Protein AF-A0A6A5ZC60-F1 (afdb_monomer)

Sequence (267 aa):
MRSGCRSLDLKAEDNKNKAAICELNTKLQASEAGVETLKKQNTLLIKEKDAALVKAAGLQNDLDAAKKDMEENQKELEKARADATKFENDLKECEGLRDGLRSDLTHVKGDLLRVRKELAEAWEDNAKAGSLTEAEIAGYTRAGQISPSRLIELEGYEKKAKELETKLAAAEKVIIPIPAGKKLNILSVEYGGQAYQPGSKQAIIDKLYKHAADGTEFTITNDFFGGDPWH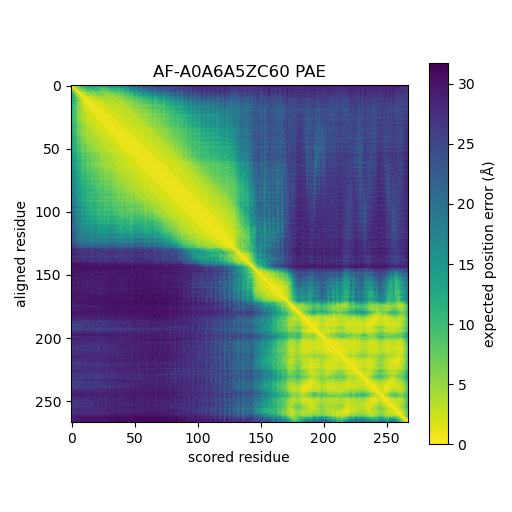GQTKSFSITYLLEGENVVHHLYGLEKKSFRFCPNRK

Structure (mmCIF, N/CA/C/O backbone):
data_AF-A0A6A5ZC60-F1
#
_entry.id   AF-A0A6A5ZC60-F1
#
loop_
_atom_site.group_PDB
_atom_site.id
_atom_site.type_symbol
_atom_site.label_atom_id
_atom_site.label_alt_id
_atom_site.label_comp_id
_atom_site.label_asym_id
_atom_site.label_entity_id
_atom_site.label_seq_id
_atom_site.pdbx_PDB_ins_code
_atom_site.Cartn_x
_atom_site.Cartn_y
_atom_site.Cartn_z
_atom_site.occupancy
_atom_site.B_iso_or_equiv
_atom_site.auth_seq_id
_atom_site.auth_comp_id
_atom_site.auth_asym_id
_atom_site.auth_atom_id
_atom_site.pdbx_PDB_model_num
ATOM 1 N N . MET A 1 1 ? -65.500 -3.421 115.638 1.00 50.84 1 MET A N 1
ATOM 2 C CA . MET A 1 1 ? -64.318 -2.641 115.193 1.00 50.84 1 MET A CA 1
ATOM 3 C C . MET A 1 1 ? -63.426 -3.344 114.153 1.00 50.84 1 MET A C 1
ATOM 5 O O . MET A 1 1 ? -62.744 -2.641 113.427 1.00 50.84 1 MET A O 1
ATOM 9 N N . ARG A 1 2 ? -63.443 -4.683 113.985 1.00 53.00 2 ARG A N 1
ATOM 10 C CA . ARG A 1 2 ? -62.554 -5.390 113.026 1.00 53.00 2 ARG A CA 1
ATOM 11 C C . ARG A 1 2 ? -62.955 -5.351 111.532 1.00 53.00 2 ARG A C 1
ATOM 13 O O . ARG A 1 2 ? -62.098 -5.613 110.697 1.00 53.00 2 ARG A O 1
ATOM 20 N N . SER A 1 3 ? -64.202 -5.025 111.161 1.00 55.97 3 SER A N 1
ATOM 21 C CA . SER A 1 3 ? -64.618 -4.974 109.738 1.00 55.97 3 SER A CA 1
ATOM 22 C C . SER A 1 3 ? -64.248 -3.666 109.019 1.00 55.97 3 SER A C 1
ATOM 24 O O . SER A 1 3 ? -64.103 -3.669 107.800 1.00 55.97 3 SER A O 1
ATOM 26 N N . GLY A 1 4 ? -64.027 -2.574 109.764 1.00 57.38 4 GLY A N 1
ATOM 27 C CA . GLY A 1 4 ? -63.616 -1.276 109.214 1.00 57.38 4 GLY A CA 1
ATOM 28 C C . GLY A 1 4 ? -62.197 -1.290 108.636 1.00 57.38 4 GLY A C 1
ATOM 29 O O . GLY A 1 4 ? -62.014 -0.854 107.502 1.00 57.38 4 GLY A O 1
ATOM 30 N N . CYS A 1 5 ? -61.227 -1.877 109.356 1.00 59.47 5 CYS A N 1
ATOM 31 C CA . CYS A 1 5 ? -59.835 -2.023 108.895 1.00 59.47 5 CYS A CA 1
ATOM 32 C C . CYS A 1 5 ? -59.722 -2.841 107.600 1.00 59.47 5 CYS A C 1
ATOM 34 O O . CYS A 1 5 ? -59.125 -2.370 106.642 1.00 59.47 5 CYS A O 1
ATOM 36 N N . ARG A 1 6 ? -60.395 -4.000 107.510 1.00 65.12 6 ARG A N 1
ATOM 37 C CA . ARG A 1 6 ? -60.361 -4.855 106.304 1.00 65.12 6 ARG A CA 1
ATOM 38 C C . ARG A 1 6 ? -60.864 -4.150 105.038 1.00 65.12 6 ARG A C 1
ATOM 40 O O . ARG A 1 6 ? -60.372 -4.430 103.952 1.00 65.12 6 ARG A O 1
ATOM 47 N N . SER A 1 7 ? -61.847 -3.252 105.162 1.00 70.56 7 SER A N 1
ATOM 48 C CA . SER A 1 7 ? -62.375 -2.497 104.013 1.00 70.56 7 SER A CA 1
ATOM 49 C C . SER A 1 7 ? -61.430 -1.389 103.533 1.00 70.56 7 SER A C 1
ATOM 51 O O . SER A 1 7 ? -61.458 -1.033 102.357 1.00 70.56 7 SER A O 1
ATOM 53 N N . LEU A 1 8 ? -60.601 -0.847 104.434 1.00 72.69 8 LEU A N 1
ATOM 54 C CA . LEU A 1 8 ? -59.592 0.162 104.112 1.00 72.69 8 LEU A CA 1
ATOM 55 C C . LEU A 1 8 ? -58.378 -0.486 103.434 1.00 72.69 8 LEU A C 1
ATOM 57 O O . LEU A 1 8 ? -57.913 0.043 102.428 1.00 72.69 8 LEU A O 1
ATOM 61 N N . ASP A 1 9 ? -57.954 -1.664 103.902 1.00 79.69 9 ASP A N 1
ATOM 62 C CA . ASP A 1 9 ? -56.860 -2.437 103.294 1.00 79.69 9 ASP A CA 1
ATOM 63 C C . ASP A 1 9 ? -57.198 -2.868 101.854 1.00 79.69 9 ASP A C 1
ATOM 65 O O . ASP A 1 9 ? -56.398 -2.680 100.940 1.00 79.69 9 ASP A O 1
ATOM 69 N N . LEU A 1 10 ? -58.426 -3.349 101.610 1.00 82.56 10 LEU A N 1
ATOM 70 C CA . LEU A 1 10 ? -58.895 -3.717 100.264 1.00 82.56 10 LEU A CA 1
ATOM 71 C C . LEU A 1 10 ? -58.962 -2.519 99.301 1.00 82.56 10 LEU A C 1
ATOM 73 O O . LEU A 1 10 ? -58.655 -2.661 98.120 1.00 82.56 10 LEU A O 1
ATOM 77 N N . LYS A 1 11 ? -59.346 -1.331 99.790 1.00 84.50 11 LYS A N 1
ATOM 78 C CA . LYS A 1 11 ? -59.362 -0.098 98.983 1.00 84.50 11 LYS A CA 1
ATOM 79 C C . LYS A 1 11 ? -57.953 0.395 98.652 1.00 84.50 11 LYS A C 1
ATOM 81 O O . LYS A 1 11 ? -57.738 0.916 97.560 1.00 84.50 11 LYS A O 1
ATOM 86 N N . ALA A 1 12 ? -57.004 0.249 99.575 1.00 85.88 12 ALA A N 1
ATOM 87 C CA . ALA A 1 12 ? -55.606 0.590 99.332 1.00 85.88 12 ALA A CA 1
ATOM 88 C C . ALA A 1 12 ? -54.979 -0.338 98.275 1.00 85.88 12 ALA A C 1
ATOM 90 O O . ALA A 1 12 ? -54.308 0.147 97.364 1.00 85.88 12 ALA A O 1
ATOM 91 N N . GLU A 1 13 ? -55.265 -1.642 98.349 1.00 90.88 13 GLU A N 1
ATOM 92 C CA . GLU A 1 13 ? -54.821 -2.636 97.364 1.00 90.88 13 GLU A CA 1
ATOM 93 C C . GLU A 1 13 ? -55.422 -2.369 95.969 1.00 90.88 13 GLU A C 1
ATOM 95 O O . GLU A 1 13 ? -54.700 -2.352 94.973 1.00 90.88 13 GLU A O 1
ATOM 100 N N . ASP A 1 14 ? -56.724 -2.069 95.884 1.00 92.38 14 ASP A N 1
ATOM 101 C CA . ASP A 1 14 ? -57.401 -1.712 94.625 1.00 92.38 14 ASP A CA 1
ATOM 102 C C . ASP A 1 14 ? -56.814 -0.440 93.987 1.00 92.38 14 ASP A C 1
ATOM 104 O O . ASP A 1 14 ? -56.535 -0.403 92.787 1.00 92.38 14 ASP A O 1
ATOM 108 N N . ASN A 1 15 ? -56.542 0.592 94.792 1.00 92.25 15 ASN A N 1
ATOM 109 C CA . ASN A 1 15 ? -55.892 1.814 94.315 1.00 92.25 15 ASN A CA 1
ATOM 110 C C . ASN A 1 15 ? -54.464 1.552 93.805 1.00 92.25 15 ASN A C 1
ATOM 112 O O . ASN A 1 15 ? -54.066 2.114 92.783 1.00 92.25 15 ASN A O 1
ATOM 116 N N . LYS A 1 16 ? -53.703 0.678 94.477 1.00 94.50 16 LYS A N 1
ATOM 117 C CA . LYS A 1 16 ? -52.354 0.278 94.053 1.00 94.50 16 LYS A CA 1
ATOM 118 C C . LYS A 1 16 ? -52.385 -0.502 92.736 1.00 94.50 16 LYS A C 1
ATOM 120 O O . LYS A 1 16 ? -51.590 -0.221 91.841 1.00 94.50 16 LYS A O 1
ATOM 125 N N . ASN A 1 17 ? -53.346 -1.412 92.582 1.00 94.25 17 ASN A N 1
ATOM 126 C CA . ASN A 1 17 ? -53.552 -2.164 91.345 1.00 94.25 17 ASN A CA 1
ATOM 127 C C . ASN A 1 17 ? -53.949 -1.248 90.182 1.00 94.25 17 ASN A C 1
ATOM 129 O O . ASN A 1 17 ? -53.389 -1.365 89.094 1.00 94.25 17 ASN A O 1
ATOM 133 N N . LYS A 1 18 ? -54.847 -0.281 90.407 1.00 95.62 18 LYS A N 1
ATOM 134 C CA . LYS A 1 18 ? -55.205 0.735 89.402 1.00 95.62 18 LYS A CA 1
ATOM 135 C C . LYS A 1 18 ? -54.001 1.562 88.960 1.00 95.62 18 LYS A C 1
ATOM 137 O O . LYS A 1 18 ? -53.833 1.788 87.764 1.00 95.62 18 LYS A O 1
ATOM 142 N N . ALA A 1 19 ? -53.147 1.976 89.898 1.00 94.94 19 ALA A N 1
ATOM 143 C CA . ALA A 1 19 ? -51.924 2.707 89.577 1.00 94.94 19 ALA A CA 1
ATOM 144 C C . ALA A 1 19 ? -50.967 1.866 88.714 1.00 94.94 19 ALA A C 1
ATOM 146 O O . ALA A 1 19 ? -50.498 2.347 87.683 1.00 94.94 19 ALA A O 1
ATOM 147 N N . ALA A 1 20 ? -50.748 0.597 89.075 1.00 96.38 20 ALA A N 1
ATOM 148 C CA . ALA A 1 20 ? -49.919 -0.322 88.295 1.00 96.38 20 ALA A CA 1
ATOM 149 C C . ALA A 1 20 ? -50.482 -0.565 86.882 1.00 96.38 20 ALA A C 1
ATOM 151 O O . ALA A 1 20 ? -49.727 -0.574 85.913 1.00 96.38 20 ALA A O 1
ATOM 152 N N . ILE A 1 21 ? -51.806 -0.703 86.740 1.00 96.44 21 ILE A N 1
ATOM 153 C CA . ILE A 1 21 ? -52.473 -0.842 85.435 1.00 96.44 21 ILE A CA 1
ATOM 154 C C . ILE A 1 21 ? -52.274 0.417 84.581 1.00 96.44 21 ILE A C 1
ATOM 156 O O . ILE A 1 21 ? -51.950 0.304 83.400 1.00 96.44 21 ILE A O 1
ATOM 160 N N . CYS A 1 22 ? -52.420 1.614 85.157 1.00 95.88 22 CYS A N 1
ATOM 161 C CA . CYS A 1 22 ? -52.151 2.866 84.444 1.00 95.88 22 CYS A CA 1
ATOM 162 C C . CYS A 1 22 ? -50.691 2.965 83.976 1.00 95.88 22 CYS A C 1
ATOM 164 O O . CYS A 1 22 ? -50.438 3.384 82.844 1.00 95.88 22 CYS A O 1
ATOM 166 N N . GLU A 1 23 ? -49.734 2.555 84.813 1.00 97.19 23 GLU A N 1
ATOM 167 C CA . GLU A 1 23 ? -48.308 2.545 84.465 1.00 97.19 23 GLU A CA 1
ATOM 168 C C . GLU A 1 23 ? -47.995 1.524 83.356 1.00 97.19 23 GLU A C 1
ATOM 170 O O . GLU A 1 23 ? -47.245 1.809 82.421 1.00 97.19 23 GLU A O 1
ATOM 175 N N . LEU A 1 24 ? -48.602 0.337 83.412 1.00 97.31 24 LEU A N 1
ATOM 176 C CA . LEU A 1 24 ? -48.463 -0.673 82.362 1.00 97.31 24 LEU A CA 1
ATOM 177 C C . LEU A 1 24 ? -49.082 -0.205 81.041 1.00 97.31 24 LEU A C 1
ATOM 179 O O . LEU A 1 24 ? -48.454 -0.360 79.997 1.00 97.31 24 LEU A O 1
ATOM 183 N N . ASN A 1 25 ? -50.260 0.424 81.075 1.00 97.00 25 ASN A N 1
ATOM 184 C CA . ASN A 1 25 ? -50.908 0.963 79.877 1.00 97.00 25 ASN A CA 1
ATOM 185 C C . ASN A 1 25 ? -50.087 2.078 79.222 1.00 97.00 25 ASN A C 1
ATOM 187 O O . ASN A 1 25 ? -49.976 2.114 77.999 1.00 97.00 25 ASN A O 1
ATOM 191 N N . THR A 1 26 ? -49.472 2.963 80.011 1.00 97.19 26 THR A N 1
ATOM 192 C CA . THR A 1 26 ? -48.591 4.012 79.467 1.00 97.19 26 THR A CA 1
ATOM 193 C C . THR A 1 26 ? -47.330 3.421 78.837 1.00 97.19 26 THR A C 1
ATOM 195 O O . THR A 1 26 ? -46.935 3.843 77.750 1.00 97.19 26 THR A O 1
ATOM 19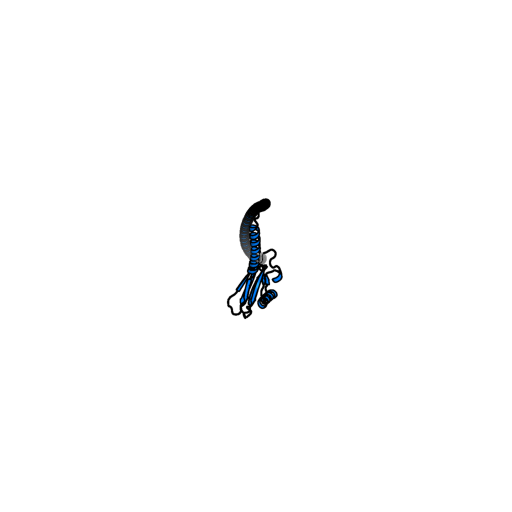8 N N . LYS A 1 27 ? -46.730 2.393 79.453 1.00 97.88 27 LYS A N 1
ATOM 199 C CA . LYS A 1 27 ? -45.603 1.652 78.858 1.00 97.88 27 LYS A CA 1
ATOM 200 C C . LYS A 1 27 ? -45.999 0.914 77.576 1.00 97.88 27 LYS A C 1
ATOM 202 O O . LYS A 1 27 ? -45.224 0.921 76.621 1.00 97.88 27 LYS A O 1
ATOM 207 N N . LEU A 1 28 ? -47.190 0.314 77.534 1.00 97.44 28 LEU A N 1
ATOM 208 C CA . LEU A 1 28 ? -47.714 -0.365 76.347 1.00 97.44 28 LEU A CA 1
ATOM 209 C C . LEU A 1 28 ? -47.903 0.618 75.187 1.00 97.44 28 LEU A C 1
ATOM 211 O O . LEU A 1 28 ? -47.355 0.388 74.114 1.00 97.44 28 LEU A O 1
ATOM 215 N N . GLN A 1 29 ? -48.573 1.748 75.423 1.00 97.00 29 GLN A N 1
ATOM 216 C CA . GLN A 1 29 ? -48.768 2.789 74.406 1.00 97.00 29 GLN A CA 1
ATOM 217 C C . GLN A 1 29 ? -47.435 3.332 73.868 1.00 97.00 29 GLN A C 1
ATOM 219 O O . GLN A 1 29 ? -47.276 3.526 72.662 1.00 97.00 29 GLN A O 1
ATOM 224 N N . ALA A 1 30 ? -46.447 3.540 74.746 1.00 97.12 30 ALA A N 1
ATOM 225 C CA . ALA A 1 30 ? -45.107 3.951 74.333 1.00 97.12 30 ALA A CA 1
ATOM 226 C C . ALA A 1 30 ? -44.410 2.877 73.477 1.00 97.12 30 ALA A C 1
ATOM 228 O O . ALA A 1 30 ? -43.768 3.198 72.475 1.00 97.12 30 ALA A O 1
ATOM 229 N N . SER A 1 31 ? -44.558 1.599 73.842 1.00 97.31 31 SER A N 1
ATOM 230 C CA . SER A 1 31 ? -44.013 0.477 73.075 1.00 97.31 31 SER A CA 1
ATOM 231 C C . SER A 1 31 ? -44.662 0.358 71.693 1.00 97.31 31 SER A C 1
ATOM 233 O O . SER A 1 31 ? -43.946 0.224 70.702 1.00 97.31 31 SER A O 1
ATOM 235 N N . GLU A 1 32 ? -45.987 0.486 71.597 1.00 97.75 32 GLU A N 1
ATOM 236 C CA . GLU A 1 32 ? -46.733 0.458 70.333 1.00 97.75 32 GLU A CA 1
ATOM 237 C C . GLU A 1 32 ? -46.298 1.586 69.389 1.00 97.75 32 GLU A C 1
ATOM 239 O O . GLU A 1 32 ? -46.030 1.343 68.209 1.00 97.75 32 GLU A O 1
ATOM 244 N N . ALA A 1 33 ? -46.133 2.805 69.912 1.00 97.25 33 ALA A N 1
ATOM 245 C CA . ALA A 1 33 ? -45.603 3.932 69.145 1.00 97.25 33 ALA A CA 1
ATOM 246 C C . ALA A 1 33 ? -44.161 3.682 68.655 1.00 97.25 33 ALA A C 1
ATOM 248 O O . ALA A 1 33 ? -43.807 4.030 67.521 1.00 97.25 33 ALA A O 1
ATOM 249 N N . GLY A 1 34 ? -43.332 3.039 69.485 1.00 98.38 34 GLY A N 1
ATOM 250 C CA . GLY A 1 34 ? -41.983 2.609 69.115 1.00 98.38 34 GLY A CA 1
ATOM 251 C C . GLY A 1 34 ? -41.987 1.583 67.979 1.00 98.38 34 GLY A C 1
ATOM 252 O O . GLY A 1 34 ? -41.264 1.748 66.996 1.00 98.38 34 GLY A O 1
ATOM 253 N N . VAL A 1 35 ? -42.852 0.567 68.060 1.00 98.12 35 VAL A N 1
ATOM 254 C CA . VAL A 1 35 ? -43.022 -0.451 67.008 1.00 98.12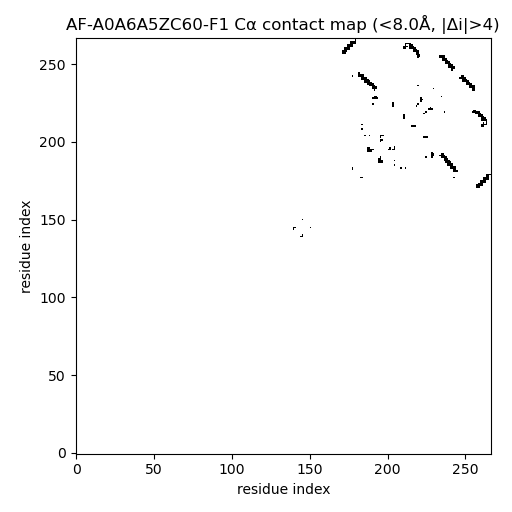 35 VAL A CA 1
ATOM 255 C C . VAL A 1 35 ? -43.471 0.187 65.695 1.00 98.12 35 VAL A C 1
ATOM 257 O O . VAL A 1 35 ? -42.942 -0.151 64.636 1.00 98.12 35 VAL A O 1
ATOM 260 N N . GLU A 1 36 ? -44.404 1.135 65.743 1.00 97.81 36 GLU A N 1
ATOM 261 C CA . GLU A 1 36 ? -44.889 1.821 64.544 1.00 97.81 36 GLU A CA 1
ATOM 262 C C . GLU A 1 36 ? -43.796 2.677 63.883 1.00 97.81 36 GLU A C 1
ATOM 264 O O . GLU A 1 36 ? -43.668 2.714 62.656 1.00 97.81 36 GLU A O 1
ATOM 269 N N . THR A 1 37 ? -42.941 3.309 64.689 1.00 98.38 37 THR A N 1
ATOM 270 C CA . THR A 1 37 ? -41.770 4.051 64.199 1.00 98.38 37 THR A CA 1
ATOM 271 C C . THR A 1 37 ? -40.755 3.120 63.536 1.00 98.38 37 THR A C 1
ATOM 273 O O . THR A 1 37 ? -40.303 3.391 62.420 1.00 98.38 37 THR A O 1
ATOM 276 N N . LEU A 1 38 ? -40.445 1.987 64.173 1.00 98.25 38 LEU A N 1
ATOM 277 C CA . LEU A 1 38 ? -39.526 0.984 63.632 1.00 98.25 38 LEU A CA 1
ATOM 278 C C . LEU A 1 38 ? -40.044 0.377 62.324 1.00 98.25 38 LEU A C 1
ATOM 280 O O . LEU A 1 38 ? -39.267 0.193 61.390 1.00 98.25 38 LEU A O 1
ATOM 284 N N . LYS A 1 39 ? -41.354 0.122 62.204 1.00 98.38 39 LYS A N 1
ATOM 285 C CA . LYS A 1 39 ? -41.962 -0.338 60.944 1.00 98.38 39 LYS A CA 1
ATOM 286 C C . LYS A 1 39 ? -41.721 0.654 59.809 1.00 98.38 39 LYS A C 1
ATOM 288 O O . LYS A 1 39 ? -41.275 0.245 58.738 1.00 98.38 39 LYS A O 1
ATOM 293 N N . LYS A 1 40 ? -41.958 1.950 60.042 1.00 98.12 40 LYS A N 1
ATOM 294 C CA . LYS A 1 40 ? -41.719 3.002 59.037 1.00 98.12 40 LYS A CA 1
ATOM 295 C C . LYS A 1 40 ? -40.254 3.044 58.607 1.00 98.12 40 LYS A C 1
ATOM 297 O O . LYS A 1 40 ? -39.974 3.027 57.410 1.00 98.12 40 LYS A O 1
ATOM 302 N N . GLN A 1 41 ? -39.324 3.017 59.560 1.00 98.38 41 GLN A N 1
ATOM 303 C CA . GLN A 1 41 ? -37.889 2.970 59.260 1.00 98.38 41 GLN A CA 1
ATOM 304 C C . GLN A 1 41 ? -37.515 1.731 58.441 1.00 98.38 41 GLN A C 1
ATOM 306 O O . GLN A 1 41 ? -36.810 1.844 57.442 1.00 98.38 41 GLN A O 1
ATOM 311 N N . ASN A 1 42 ? -38.048 0.561 58.798 1.00 98.19 42 ASN A N 1
ATOM 312 C CA . ASN A 1 42 ? -37.762 -0.680 58.086 1.00 98.19 42 ASN A CA 1
ATOM 313 C C . ASN A 1 42 ? -38.269 -0.633 56.632 1.00 98.19 42 ASN A C 1
ATOM 315 O O . ASN A 1 42 ? -37.568 -1.041 55.710 1.00 98.19 42 ASN A O 1
ATOM 319 N N . THR A 1 43 ? -39.446 -0.042 56.388 1.00 98.38 43 THR A N 1
ATOM 320 C CA . THR A 1 43 ? -39.939 0.149 55.011 1.00 98.38 43 THR A CA 1
ATOM 321 C C . THR A 1 43 ? -39.077 1.100 54.180 1.00 98.38 43 THR A C 1
ATOM 323 O O . THR A 1 43 ? -38.942 0.889 52.976 1.00 98.38 43 THR A O 1
ATOM 326 N N . LEU A 1 44 ? -38.480 2.129 54.793 1.00 98.25 44 LEU A N 1
ATOM 327 C CA . LEU A 1 44 ? -37.558 3.038 54.107 1.00 98.25 44 LEU A CA 1
ATOM 328 C C . LEU A 1 44 ? -36.249 2.331 53.753 1.00 98.25 44 LEU A C 1
ATOM 330 O O . LEU A 1 44 ? -35.833 2.378 52.599 1.00 98.25 44 LEU A O 1
ATOM 334 N N . LEU A 1 45 ? -35.667 1.597 54.703 1.00 98.44 45 LEU A N 1
ATOM 335 C CA . LEU A 1 45 ? -34.437 0.833 54.483 1.00 98.44 45 LEU A CA 1
ATOM 336 C C . LEU A 1 45 ? -34.591 -0.210 53.372 1.00 98.44 45 LEU A C 1
ATOM 338 O O . LEU A 1 45 ? -33.679 -0.390 52.569 1.00 98.44 45 LEU A O 1
ATOM 342 N N . ILE A 1 46 ? -35.747 -0.876 53.285 1.00 98.44 46 ILE A N 1
ATOM 343 C CA . ILE A 1 46 ? -36.030 -1.813 52.189 1.00 98.44 46 ILE A CA 1
ATOM 344 C C . ILE A 1 46 ? -35.996 -1.087 50.838 1.00 98.44 46 ILE A C 1
ATOM 346 O O . ILE A 1 46 ? -35.320 -1.551 49.925 1.00 98.44 46 ILE A O 1
ATOM 350 N N . LYS A 1 47 ? -36.648 0.079 50.723 1.00 98.25 47 LYS A N 1
ATOM 351 C CA . LYS A 1 47 ? -36.651 0.869 49.480 1.00 98.25 47 LYS A CA 1
ATOM 352 C C . LYS A 1 47 ? -35.251 1.337 49.083 1.00 98.25 47 LYS A C 1
ATOM 354 O O . LYS A 1 47 ? -34.896 1.262 47.910 1.00 98.25 47 LYS A O 1
ATOM 359 N N . GLU A 1 48 ? -34.458 1.808 50.042 1.00 98.38 48 GLU A N 1
ATOM 360 C CA . GLU A 1 48 ? -33.076 2.238 49.799 1.00 98.38 48 GLU A CA 1
ATOM 361 C C . GLU A 1 48 ? -32.191 1.070 49.360 1.00 98.38 48 GLU A C 1
ATOM 363 O O . GLU A 1 48 ? -31.426 1.199 48.402 1.00 98.38 48 GLU A O 1
ATOM 368 N N . LYS A 1 49 ? -32.336 -0.090 50.009 1.00 98.50 49 LYS A N 1
ATOM 369 C CA . LYS A 1 49 ? -31.632 -1.319 49.635 1.00 98.50 49 LYS A CA 1
ATOM 370 C C . LYS A 1 49 ? -31.987 -1.746 48.210 1.00 98.50 49 LYS A C 1
ATOM 372 O O . LYS A 1 49 ? -31.088 -2.054 47.432 1.00 98.50 49 LYS A O 1
ATOM 377 N N . ASP A 1 50 ? -33.267 -1.743 47.853 1.00 98.31 50 ASP A N 1
ATOM 378 C CA . ASP A 1 50 ? -33.712 -2.147 46.517 1.00 98.31 50 ASP A CA 1
ATOM 379 C C . ASP A 1 50 ? -33.199 -1.172 45.441 1.00 98.31 50 ASP A C 1
ATOM 381 O O . ASP A 1 50 ? -32.702 -1.603 44.399 1.00 98.31 50 ASP A O 1
ATOM 385 N N . ALA A 1 51 ? -33.204 0.137 45.717 1.00 98.25 51 ALA A N 1
ATOM 386 C CA . ALA A 1 51 ? -32.610 1.139 44.830 1.00 98.25 51 ALA A CA 1
ATOM 387 C C . ALA A 1 51 ? -31.090 0.950 44.666 1.00 98.25 51 ALA A C 1
ATOM 389 O O . ALA A 1 51 ? -30.561 1.059 43.555 1.00 98.25 51 ALA A O 1
ATOM 390 N N . ALA A 1 52 ? -30.381 0.631 45.752 1.00 98.31 52 ALA A N 1
ATOM 391 C CA . ALA A 1 52 ? -28.951 0.344 45.713 1.00 98.31 52 ALA A CA 1
ATOM 392 C C . ALA A 1 52 ? -28.639 -0.918 44.892 1.00 98.31 52 ALA A C 1
ATOM 394 O O . ALA A 1 52 ? -27.681 -0.912 44.120 1.00 98.31 52 ALA A O 1
ATOM 395 N N . LEU A 1 53 ? -29.464 -1.966 44.998 1.00 98.56 53 LEU A N 1
ATOM 396 C CA . LEU A 1 53 ? -29.322 -3.190 44.204 1.00 98.56 53 LEU A CA 1
ATOM 397 C C . LEU A 1 53 ? -29.506 -2.928 42.705 1.00 98.56 53 LEU A C 1
ATOM 399 O O . LEU A 1 53 ? -28.707 -3.407 41.903 1.00 98.56 53 LEU A O 1
ATOM 403 N N . VAL A 1 54 ? -30.500 -2.120 42.321 1.00 98.44 54 VAL A N 1
ATOM 404 C CA . VAL A 1 54 ? -30.700 -1.720 40.916 1.00 98.44 54 VAL A CA 1
ATOM 405 C C . VAL A 1 54 ? -29.490 -0.945 40.392 1.00 98.44 54 VAL A C 1
ATOM 407 O O . VAL A 1 54 ? -28.995 -1.231 39.302 1.00 98.44 54 VAL A O 1
ATOM 410 N N . LYS A 1 55 ? -28.964 0.001 41.178 1.00 98.56 55 LYS A N 1
ATOM 411 C CA . LYS A 1 55 ? -27.770 0.765 40.796 1.00 98.56 55 LYS A CA 1
ATOM 412 C C . LYS A 1 55 ? -26.533 -0.128 40.660 1.00 98.56 55 LYS A C 1
ATOM 414 O O . LYS A 1 55 ? -25.766 0.046 39.718 1.00 98.56 55 LYS A O 1
ATOM 419 N N . ALA A 1 56 ? -26.346 -1.081 41.572 1.00 98.38 56 ALA A N 1
ATOM 420 C CA . ALA A 1 56 ? -25.238 -2.029 41.518 1.00 98.38 56 ALA A CA 1
ATOM 421 C C . ALA A 1 56 ? -25.307 -2.914 40.263 1.00 98.38 56 ALA A C 1
ATOM 423 O O . ALA A 1 56 ? -24.289 -3.114 39.608 1.00 98.38 56 ALA A O 1
ATOM 424 N N . ALA A 1 57 ? -26.503 -3.374 39.884 1.00 98.31 57 ALA A N 1
ATOM 425 C CA . ALA A 1 57 ? -26.703 -4.121 38.644 1.00 98.31 57 ALA A CA 1
ATOM 426 C C . ALA A 1 57 ? -26.377 -3.278 37.396 1.00 98.31 57 ALA A C 1
ATOM 428 O O . ALA A 1 57 ? -25.740 -3.776 36.473 1.00 98.31 57 ALA A O 1
ATOM 429 N N . GLY A 1 58 ? -26.757 -1.995 37.387 1.00 98.44 58 GLY A N 1
ATOM 430 C CA . GLY A 1 58 ? -26.390 -1.067 36.311 1.00 98.44 58 GLY A CA 1
ATOM 431 C C . GLY A 1 58 ? -24.874 -0.913 36.163 1.00 98.44 58 GLY A C 1
ATOM 432 O O . GLY A 1 58 ? -24.338 -1.130 35.082 1.00 98.44 58 GLY A O 1
ATOM 433 N N . LEU A 1 59 ? -24.174 -0.650 37.270 1.00 98.50 59 LEU A N 1
ATOM 434 C CA . LEU A 1 59 ? -22.712 -0.523 37.274 1.00 98.50 59 LEU A CA 1
ATOM 435 C C . LEU A 1 59 ? -21.998 -1.815 36.855 1.00 98.50 59 LEU A C 1
ATOM 437 O O . LEU A 1 59 ? -20.934 -1.753 36.246 1.00 98.50 59 LEU A O 1
ATOM 441 N N . GLN A 1 60 ? -22.570 -2.978 37.171 1.00 98.62 60 GLN A N 1
ATOM 442 C CA . GLN A 1 60 ? -22.030 -4.260 36.727 1.00 98.62 60 GLN A CA 1
ATOM 443 C C . GLN A 1 60 ? -22.110 -4.401 35.201 1.00 98.62 60 GLN A C 1
ATOM 445 O O . GLN A 1 60 ? -21.128 -4.795 34.577 1.00 98.62 60 GLN A O 1
ATOM 450 N N . ASN A 1 61 ? -23.237 -4.017 34.596 1.00 98.31 61 ASN A N 1
ATOM 451 C CA . ASN A 1 61 ? -23.389 -4.031 33.140 1.00 98.31 61 ASN A CA 1
ATOM 452 C C . ASN A 1 61 ? -22.421 -3.054 32.457 1.00 98.31 61 ASN A C 1
ATOM 454 O O . ASN A 1 61 ? -21.789 -3.418 31.467 1.00 98.31 61 ASN A O 1
ATOM 458 N N . ASP A 1 62 ? -22.270 -1.842 33.001 1.00 98.69 62 ASP A N 1
ATOM 459 C CA . ASP A 1 62 ? -21.332 -0.842 32.477 1.00 98.69 62 ASP A CA 1
ATOM 460 C C . ASP A 1 62 ? -19.882 -1.343 32.553 1.00 98.69 62 ASP A C 1
ATOM 462 O O . ASP A 1 62 ? -19.100 -1.161 31.619 1.00 98.69 62 ASP A O 1
ATOM 466 N N . LEU A 1 63 ? -19.523 -2.021 33.648 1.00 98.69 63 LEU A N 1
ATOM 467 C CA . LEU A 1 63 ? -18.204 -2.624 33.818 1.00 98.69 63 LEU A CA 1
ATOM 468 C C . LEU A 1 63 ? -17.940 -3.723 32.782 1.00 98.69 63 LEU A C 1
ATOM 470 O O . LEU A 1 63 ? -16.836 -3.804 32.242 1.00 98.69 63 LEU A O 1
ATOM 474 N N . ASP A 1 64 ? -18.927 -4.572 32.507 1.00 98.50 64 ASP A N 1
ATOM 475 C CA . ASP A 1 64 ? -18.782 -5.652 31.532 1.00 98.50 64 ASP A CA 1
ATOM 476 C C . ASP A 1 64 ? -18.723 -5.115 30.091 1.00 98.50 64 ASP A C 1
ATOM 478 O O . ASP A 1 64 ? -17.927 -5.609 29.289 1.00 98.50 64 ASP A O 1
ATOM 482 N N . ALA A 1 65 ? -19.461 -4.043 29.781 1.00 98.56 65 ALA A N 1
ATOM 483 C CA . ALA A 1 65 ? -19.334 -3.322 28.513 1.00 98.56 65 ALA A CA 1
ATOM 484 C C . ALA A 1 65 ? -17.935 -2.703 28.348 1.00 98.56 65 ALA A C 1
ATOM 486 O O . ALA A 1 65 ? -17.270 -2.940 27.342 1.00 98.56 65 ALA A O 1
ATOM 487 N N . ALA A 1 66 ? -17.436 -2.001 29.370 1.00 98.56 66 ALA A N 1
ATOM 488 C CA . ALA A 1 66 ? -16.114 -1.377 29.329 1.00 98.56 66 ALA A CA 1
ATOM 489 C C . ALA A 1 66 ? -14.976 -2.398 29.152 1.00 98.56 66 ALA A C 1
ATOM 491 O O . ALA A 1 66 ? -14.000 -2.128 28.452 1.00 98.56 66 ALA A O 1
ATOM 492 N N . LYS A 1 67 ? -15.092 -3.589 29.756 1.00 98.69 67 LYS A N 1
ATOM 493 C CA . LYS A 1 67 ? -14.129 -4.683 29.536 1.00 98.69 67 LYS A CA 1
ATOM 494 C C . LYS A 1 67 ? -14.122 -5.144 28.085 1.00 98.69 67 LYS A C 1
ATOM 496 O O . LYS A 1 67 ? -13.048 -5.330 27.520 1.00 98.69 67 LYS A O 1
ATOM 501 N N . LYS A 1 68 ? -15.302 -5.304 27.486 1.00 98.69 68 LYS A N 1
ATOM 502 C CA . LYS A 1 68 ? -15.428 -5.712 26.087 1.00 98.69 68 LYS A CA 1
ATOM 503 C C . LYS A 1 68 ? -14.788 -4.685 25.148 1.00 98.69 68 LYS A C 1
ATOM 505 O O . LYS A 1 68 ? -13.989 -5.067 24.297 1.00 98.69 68 LYS A O 1
ATOM 510 N N . ASP A 1 69 ? -15.061 -3.399 25.354 1.00 98.69 69 ASP A N 1
ATOM 511 C CA . ASP A 1 69 ? -14.454 -2.322 24.563 1.00 98.69 69 ASP A CA 1
ATOM 512 C C . ASP A 1 69 ? -12.923 -2.307 24.716 1.00 98.69 69 ASP A C 1
ATOM 514 O O . ASP A 1 69 ? -12.186 -2.095 23.752 1.00 98.69 69 ASP A O 1
ATOM 518 N N . MET A 1 70 ? -12.413 -2.576 25.924 1.00 98.69 70 MET A N 1
ATOM 519 C CA . MET A 1 70 ? -10.973 -2.676 26.168 1.00 98.69 70 MET A CA 1
ATOM 520 C C . MET A 1 70 ? -10.336 -3.842 25.394 1.00 98.69 70 MET A C 1
ATOM 522 O O . MET A 1 70 ? -9.265 -3.670 24.811 1.00 98.69 70 MET A O 1
ATOM 526 N N . GLU A 1 71 ? -10.989 -5.006 25.350 1.00 98.56 71 GLU A N 1
ATOM 527 C CA . GLU A 1 71 ? -10.529 -6.161 24.568 1.00 98.56 71 GLU A CA 1
ATOM 528 C C . GLU A 1 71 ? -10.531 -5.881 23.057 1.00 98.56 71 GLU A C 1
ATOM 530 O O . GLU A 1 71 ? -9.620 -6.310 22.344 1.00 98.56 71 GLU A O 1
ATOM 535 N N . GLU A 1 72 ? -11.537 -5.165 22.553 1.00 98.69 72 GLU A N 1
ATOM 536 C CA . GLU A 1 72 ? -11.615 -4.761 21.144 1.00 98.69 72 GLU A CA 1
ATOM 537 C C . GLU A 1 72 ? -10.495 -3.774 20.788 1.00 98.69 72 GLU A C 1
ATOM 539 O O . GLU A 1 72 ? -9.736 -4.023 19.847 1.00 98.69 72 GLU A O 1
ATOM 544 N N . ASN A 1 73 ? -10.294 -2.740 21.608 1.00 98.44 73 ASN A N 1
ATOM 545 C CA . ASN A 1 73 ? -9.202 -1.778 21.440 1.00 98.44 73 ASN A CA 1
ATOM 546 C C . ASN A 1 73 ? -7.820 -2.445 21.491 1.00 98.44 73 ASN A C 1
ATOM 548 O O . ASN A 1 73 ? -6.912 -2.068 20.747 1.00 98.44 73 ASN A O 1
ATOM 552 N N . GLN A 1 74 ? -7.643 -3.460 22.341 1.00 98.69 74 GLN A N 1
ATOM 553 C CA . GLN A 1 74 ? -6.391 -4.208 22.408 1.00 98.69 74 GLN A CA 1
ATOM 554 C C . GLN A 1 74 ? -6.113 -4.966 21.100 1.00 98.69 74 GLN A C 1
ATOM 556 O O . GLN A 1 74 ? -4.987 -4.928 20.601 1.00 98.69 74 GLN A O 1
ATOM 561 N N . LYS A 1 75 ? -7.134 -5.588 20.496 1.00 98.62 75 LYS A N 1
ATOM 562 C CA . LYS A 1 75 ? -7.005 -6.262 19.192 1.00 98.62 75 LYS A CA 1
ATOM 563 C C . LYS A 1 75 ? -6.686 -5.282 18.066 1.00 98.62 75 LYS A C 1
ATOM 565 O O . LYS A 1 75 ? -5.898 -5.605 17.178 1.00 98.62 75 LYS A O 1
ATOM 570 N N . GLU A 1 76 ? -7.294 -4.100 18.067 1.00 98.69 76 GLU A N 1
ATOM 571 C CA . GLU A 1 76 ? -6.988 -3.065 17.074 1.00 98.69 76 GLU A CA 1
ATOM 572 C C . GLU A 1 76 ? -5.559 -2.540 17.219 1.00 98.69 76 GLU A C 1
ATOM 574 O O . GLU A 1 76 ? -4.851 -2.399 16.220 1.00 98.69 76 GLU A O 1
ATOM 579 N N . LEU A 1 77 ? -5.093 -2.340 18.455 1.00 98.69 77 LEU A N 1
ATOM 580 C CA . LEU A 1 77 ? -3.718 -1.934 18.730 1.00 98.69 77 LEU A CA 1
ATOM 581 C C . LEU A 1 77 ? -2.702 -2.976 18.234 1.00 98.69 77 LEU A C 1
ATOM 583 O O . LEU A 1 77 ? -1.660 -2.611 17.689 1.00 98.69 77 LEU A O 1
ATOM 587 N N . GLU A 1 78 ? -2.991 -4.268 18.398 1.00 98.62 78 GLU A N 1
ATOM 588 C CA . GLU A 1 78 ? -2.148 -5.353 17.880 1.00 98.62 78 GLU A CA 1
ATOM 589 C C . GLU A 1 78 ? -2.081 -5.355 16.347 1.00 98.62 78 GLU A C 1
ATOM 591 O O . GLU A 1 78 ? -0.989 -5.476 15.787 1.00 98.62 78 GLU A O 1
ATOM 596 N N . LYS A 1 79 ? -3.213 -5.143 15.660 1.00 98.56 79 LYS A N 1
ATOM 597 C CA . LYS A 1 79 ? -3.243 -5.004 14.193 1.00 98.56 79 LYS A CA 1
ATOM 598 C C . LYS A 1 79 ? -2.428 -3.803 13.722 1.00 98.56 79 LYS A C 1
ATOM 600 O O . LYS A 1 79 ? -1.576 -3.953 12.852 1.00 98.56 79 LYS A O 1
ATOM 605 N N . ALA A 1 80 ? -2.624 -2.642 14.346 1.00 98.50 80 ALA A N 1
ATOM 606 C CA . ALA A 1 80 ? -1.895 -1.426 13.997 1.00 98.50 80 ALA A CA 1
ATOM 607 C C . ALA A 1 80 ? -0.375 -1.591 14.174 1.00 98.50 80 ALA A C 1
ATOM 609 O O . ALA A 1 80 ? 0.406 -1.096 13.362 1.00 98.50 80 ALA A O 1
ATOM 610 N N . ARG A 1 81 ? 0.061 -2.326 15.207 1.00 98.50 81 ARG A N 1
ATOM 611 C CA . ARG A 1 81 ? 1.479 -2.667 15.399 1.00 98.50 81 ARG A CA 1
ATOM 612 C C . ARG A 1 81 ? 2.013 -3.571 14.288 1.00 98.50 81 ARG A C 1
ATOM 614 O O . ARG A 1 81 ? 3.115 -3.327 13.808 1.00 98.50 81 ARG A O 1
ATOM 621 N N . ALA A 1 82 ? 1.247 -4.579 13.871 1.00 98.44 82 ALA A N 1
ATOM 622 C CA . ALA A 1 82 ? 1.642 -5.461 12.774 1.00 98.44 82 ALA A CA 1
ATOM 623 C C . ALA A 1 82 ? 1.777 -4.697 11.445 1.00 98.44 82 ALA A C 1
ATOM 625 O O . ALA A 1 82 ? 2.768 -4.869 10.733 1.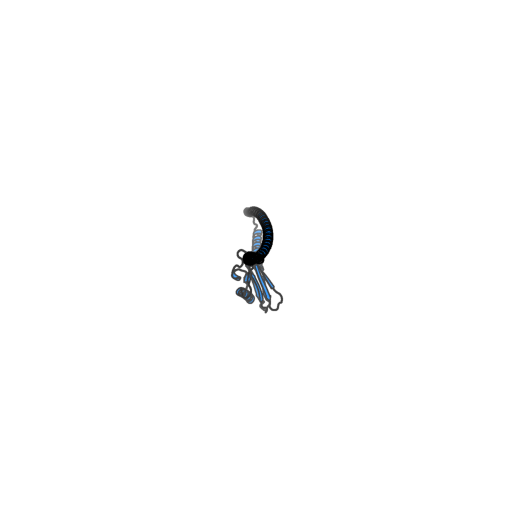00 98.44 82 ALA A O 1
ATOM 626 N N . ASP A 1 83 ? 0.828 -3.807 11.151 1.00 98.62 83 ASP A N 1
ATOM 627 C CA . ASP A 1 83 ? 0.870 -2.958 9.958 1.00 98.62 83 ASP A CA 1
ATOM 628 C C . ASP A 1 83 ? 2.073 -2.006 9.985 1.00 98.62 83 ASP A C 1
ATOM 630 O O . ASP A 1 83 ? 2.777 -1.875 8.984 1.00 98.62 83 ASP A O 1
ATOM 634 N N . ALA A 1 84 ? 2.374 -1.398 11.138 1.00 98.56 84 ALA A N 1
ATOM 635 C CA . ALA A 1 84 ? 3.554 -0.548 11.299 1.00 98.56 84 ALA A CA 1
ATOM 636 C C . ALA A 1 84 ? 4.859 -1.308 11.001 1.00 98.56 84 ALA A C 1
ATOM 638 O O . ALA A 1 84 ? 5.696 -0.818 10.245 1.00 98.56 84 ALA A O 1
ATOM 639 N N . THR A 1 85 ? 5.009 -2.535 11.514 1.00 98.56 85 THR A N 1
ATOM 640 C CA . THR A 1 85 ? 6.171 -3.386 11.205 1.00 98.56 85 THR A CA 1
ATOM 641 C C . THR A 1 85 ? 6.265 -3.719 9.715 1.00 98.56 85 THR A C 1
ATOM 643 O O . THR A 1 85 ? 7.363 -3.761 9.159 1.00 98.56 85 THR A O 1
ATOM 646 N N . LYS A 1 86 ? 5.131 -3.944 9.042 1.00 98.56 86 LYS A N 1
ATOM 647 C CA . LYS A 1 86 ? 5.118 -4.182 7.596 1.00 98.56 86 LYS A CA 1
ATOM 648 C C . LYS A 1 86 ? 5.605 -2.953 6.826 1.00 98.56 86 LYS A C 1
ATOM 650 O O . LYS A 1 86 ? 6.501 -3.084 5.998 1.00 98.56 86 LYS A O 1
ATOM 655 N N . PHE A 1 87 ? 5.090 -1.766 7.149 1.00 98.44 87 PHE A N 1
ATOM 656 C CA . PHE A 1 87 ? 5.519 -0.526 6.500 1.00 98.44 87 PHE A CA 1
ATOM 657 C C . PHE A 1 87 ? 7.004 -0.219 6.715 1.00 98.44 87 PHE A C 1
ATOM 659 O O . PHE A 1 87 ? 7.664 0.256 5.795 1.00 98.44 87 PHE A O 1
ATOM 666 N N . GLU A 1 88 ? 7.558 -0.516 7.892 1.00 98.62 88 GLU A N 1
ATOM 667 C CA . GLU A 1 88 ? 8.999 -0.377 8.136 1.00 98.62 88 GLU A CA 1
ATOM 668 C C . GLU A 1 88 ? 9.845 -1.282 7.227 1.00 98.62 88 GLU A C 1
ATOM 670 O O . GLU A 1 88 ? 10.923 -0.878 6.786 1.00 98.62 88 GLU A O 1
ATOM 675 N N . ASN A 1 89 ? 9.374 -2.496 6.932 1.00 98.44 89 ASN A N 1
ATOM 676 C CA . ASN A 1 89 ? 10.067 -3.410 6.023 1.00 98.44 89 ASN A CA 1
ATOM 677 C C . ASN A 1 89 ? 9.967 -2.941 4.568 1.00 98.44 89 ASN A C 1
ATOM 679 O O . ASN A 1 89 ? 10.992 -2.875 3.890 1.00 98.44 89 ASN A O 1
ATOM 683 N N . ASP A 1 90 ? 8.771 -2.547 4.124 1.00 98.69 90 ASP A N 1
ATOM 684 C CA . ASP A 1 90 ? 8.548 -2.014 2.774 1.00 98.69 90 ASP A CA 1
ATOM 685 C C . ASP A 1 90 ? 9.405 -0.752 2.536 1.00 98.69 90 ASP A C 1
ATOM 687 O O . ASP A 1 90 ? 9.982 -0.564 1.461 1.00 98.69 90 ASP A O 1
ATOM 691 N N . LEU A 1 91 ? 9.556 0.099 3.561 1.00 98.62 91 LEU A N 1
ATOM 692 C CA . LEU A 1 91 ? 10.419 1.278 3.503 1.00 98.62 91 LEU A CA 1
ATOM 693 C C . LEU A 1 91 ? 11.892 0.894 3.306 1.00 98.62 91 LEU A C 1
ATOM 695 O O . LEU A 1 91 ? 12.546 1.451 2.425 1.00 98.62 91 LEU A O 1
ATOM 699 N N . LYS A 1 92 ? 12.405 -0.077 4.072 1.00 98.50 92 LYS A N 1
ATOM 700 C CA . LYS A 1 92 ? 13.787 -0.569 3.923 1.00 98.50 92 LYS A CA 1
ATOM 701 C C . LYS A 1 92 ? 14.044 -1.160 2.538 1.00 98.50 92 LYS A C 1
ATOM 703 O O . LYS A 1 92 ? 15.118 -0.953 1.975 1.00 98.50 92 LYS A O 1
ATOM 708 N N . GLU A 1 93 ? 13.073 -1.874 1.973 1.00 98.62 93 GLU A N 1
ATOM 709 C CA . GLU A 1 93 ? 13.174 -2.408 0.613 1.00 98.62 93 GLU A CA 1
ATOM 710 C C . GLU A 1 93 ? 13.254 -1.279 -0.425 1.00 98.62 93 GLU A C 1
ATOM 712 O O . GLU A 1 93 ? 14.141 -1.278 -1.283 1.00 98.62 93 GLU A O 1
ATOM 717 N N . CYS A 1 94 ? 12.394 -0.263 -0.302 1.00 98.31 94 CYS A N 1
ATOM 718 C CA . CYS A 1 94 ? 12.425 0.916 -1.169 1.00 98.31 94 CYS A CA 1
ATOM 719 C C . CYS A 1 94 ? 13.762 1.669 -1.083 1.00 98.31 94 CYS A C 1
ATOM 721 O O . CYS A 1 94 ? 14.284 2.126 -2.103 1.00 98.31 94 CYS A O 1
ATOM 723 N N . GLU A 1 95 ? 14.334 1.800 0.116 1.00 98.31 95 GLU A N 1
ATOM 724 C CA . GLU A 1 95 ? 15.655 2.403 0.304 1.00 98.31 95 GLU A CA 1
ATOM 725 C C . GLU A 1 95 ? 16.756 1.596 -0.394 1.00 98.31 95 GLU A C 1
ATOM 727 O O . GLU A 1 95 ? 17.591 2.185 -1.084 1.00 98.31 95 GLU A O 1
ATOM 732 N N . GLY A 1 96 ? 16.711 0.264 -0.302 1.00 98.50 96 GLY A N 1
ATOM 733 C CA . GLY A 1 96 ? 17.636 -0.620 -1.014 1.00 98.50 96 GLY A CA 1
ATOM 734 C C . GLY A 1 96 ? 17.542 -0.476 -2.536 1.00 98.50 96 GLY A C 1
ATOM 735 O O . GLY A 1 96 ? 18.564 -0.338 -3.212 1.00 98.50 96 GLY A O 1
ATOM 736 N N . LEU A 1 97 ? 16.325 -0.428 -3.086 1.00 98.62 97 LEU A N 1
ATOM 737 C CA . LEU A 1 97 ? 16.104 -0.204 -4.520 1.00 98.62 97 LEU A CA 1
ATOM 738 C C . LEU A 1 97 ? 16.614 1.168 -4.975 1.00 98.62 97 LEU A C 1
ATOM 740 O O . LEU A 1 97 ? 17.257 1.276 -6.021 1.00 98.62 97 LEU A O 1
ATOM 744 N N . ARG A 1 98 ? 16.363 2.220 -4.188 1.00 98.62 98 ARG A N 1
ATOM 745 C CA . ARG A 1 98 ? 16.866 3.574 -4.461 1.00 98.62 98 ARG A CA 1
ATOM 746 C C . ARG A 1 98 ? 18.393 3.590 -4.532 1.00 98.62 98 ARG A C 1
ATOM 748 O O . ARG A 1 98 ? 18.955 4.216 -5.433 1.00 98.62 98 ARG A O 1
ATOM 755 N N . ASP A 1 99 ? 19.059 2.926 -3.595 1.00 98.44 99 ASP A N 1
ATOM 756 C CA . ASP A 1 99 ? 20.519 2.879 -3.548 1.00 98.44 99 ASP A CA 1
ATOM 757 C C . ASP A 1 99 ? 21.089 2.069 -4.727 1.00 98.44 99 ASP A C 1
ATOM 759 O O . ASP A 1 99 ? 22.058 2.505 -5.355 1.00 98.44 99 ASP A O 1
ATOM 763 N N . GLY A 1 100 ? 20.425 0.971 -5.112 1.00 98.50 100 GLY A N 1
ATOM 764 C CA . GLY A 1 100 ? 20.732 0.213 -6.330 1.00 98.50 100 GLY A CA 1
ATOM 765 C C . GLY A 1 100 ? 20.635 1.067 -7.598 1.00 98.50 100 GLY A C 1
ATOM 766 O O . GLY A 1 100 ? 21.616 1.209 -8.328 1.00 98.50 100 GLY A O 1
ATOM 767 N N . LEU A 1 101 ? 19.505 1.749 -7.806 1.00 98.50 101 LEU A N 1
ATOM 768 C CA . LEU A 1 101 ? 19.306 2.648 -8.952 1.00 98.50 101 LEU A CA 1
ATOM 769 C C . LEU A 1 101 ? 20.330 3.788 -8.996 1.00 98.50 101 LEU A C 1
ATOM 771 O O . LEU A 1 101 ? 20.754 4.221 -10.070 1.00 98.50 101 LEU A O 1
ATOM 775 N N . ARG A 1 102 ? 20.754 4.291 -7.833 1.00 98.56 102 ARG A N 1
ATOM 776 C CA . ARG A 1 102 ? 21.800 5.315 -7.748 1.00 98.56 102 ARG A CA 1
ATOM 777 C C . ARG A 1 102 ? 23.161 4.778 -8.201 1.00 98.56 102 ARG A C 1
ATOM 779 O O . ARG A 1 102 ? 23.911 5.513 -8.854 1.00 98.56 102 ARG A O 1
ATOM 786 N N . SER A 1 103 ? 23.473 3.528 -7.868 1.00 98.38 103 SER A N 1
ATOM 787 C CA . SER A 1 103 ? 24.674 2.840 -8.348 1.00 98.38 103 SER A CA 1
ATOM 788 C C . SER A 1 103 ? 24.630 2.663 -9.866 1.00 98.38 103 SER A C 1
ATOM 790 O O . SER A 1 103 ? 25.546 3.103 -10.564 1.00 98.38 103 SER A O 1
ATOM 792 N N . ASP A 1 104 ? 23.523 2.140 -10.395 1.00 98.69 104 ASP A N 1
ATOM 793 C CA . ASP A 1 104 ? 23.335 1.927 -11.834 1.00 98.69 104 ASP A CA 1
ATOM 794 C C . ASP A 1 104 ? 23.455 3.234 -12.623 1.00 98.69 104 ASP A C 1
ATOM 796 O O . ASP A 1 104 ? 24.167 3.308 -13.625 1.00 98.69 104 ASP A O 1
ATOM 800 N N . LEU A 1 105 ? 22.843 4.315 -12.131 1.00 98.62 105 LEU A N 1
ATOM 801 C CA . LEU A 1 105 ? 22.968 5.638 -12.740 1.00 98.62 105 LEU A CA 1
ATOM 802 C C . LEU A 1 105 ? 24.425 6.122 -12.779 1.00 98.62 105 LEU A C 1
ATOM 804 O O . LEU A 1 105 ? 24.832 6.801 -13.725 1.00 98.62 105 LEU A O 1
ATOM 808 N N . THR A 1 106 ? 25.213 5.800 -11.754 1.00 98.38 106 THR A N 1
ATOM 809 C CA . THR A 1 106 ? 26.639 6.144 -11.705 1.00 98.38 106 THR A CA 1
ATOM 810 C C . THR A 1 106 ? 27.423 5.354 -12.754 1.00 98.38 106 THR A C 1
ATOM 812 O O . THR A 1 106 ? 28.229 5.947 -13.475 1.00 98.38 106 THR A O 1
ATOM 815 N N . HIS A 1 107 ? 27.136 4.060 -12.911 1.00 98.25 107 HIS A N 1
ATOM 816 C CA . HIS A 1 107 ? 27.740 3.223 -13.949 1.00 98.25 107 HIS A CA 1
ATOM 817 C C . HIS A 1 107 ? 27.391 3.701 -15.359 1.00 98.25 107 HIS A C 1
ATOM 819 O O . HIS A 1 107 ? 28.297 3.949 -16.152 1.00 98.25 107 HIS A O 1
ATOM 825 N N . VAL A 1 108 ? 26.109 3.945 -15.645 1.00 98.56 108 VAL A N 1
ATOM 826 C CA . VAL A 1 108 ? 25.655 4.438 -16.956 1.00 98.56 108 VAL A CA 1
ATOM 827 C C . VAL A 1 108 ? 26.310 5.774 -17.307 1.00 98.56 108 VAL A C 1
ATOM 829 O O . VAL A 1 108 ? 26.721 5.982 -18.448 1.00 98.56 108 VAL A O 1
ATOM 832 N N . LYS A 1 109 ? 26.467 6.684 -16.337 1.00 98.12 109 LYS A N 1
ATOM 833 C CA . LYS A 1 109 ? 27.208 7.937 -16.557 1.00 98.12 109 LYS A CA 1
ATOM 834 C C . LYS A 1 109 ? 28.671 7.684 -16.922 1.00 98.12 109 LYS A C 1
ATOM 836 O O . LYS A 1 109 ? 29.190 8.358 -17.810 1.00 98.12 109 LYS A O 1
ATOM 841 N N . GLY A 1 110 ? 29.326 6.736 -16.255 1.00 98.19 110 GLY A N 1
ATOM 842 C CA . GLY A 1 110 ? 30.696 6.331 -16.571 1.00 98.19 110 GLY A CA 1
ATOM 843 C C . GLY A 1 110 ? 30.821 5.745 -17.978 1.00 98.19 110 GLY A C 1
ATOM 844 O O . GLY A 1 110 ? 31.679 6.173 -18.750 1.00 98.19 110 GLY A O 1
ATOM 845 N N . ASP A 1 111 ? 29.925 4.830 -18.341 1.00 98.38 111 ASP A N 1
ATOM 846 C CA . ASP A 1 111 ? 29.893 4.217 -19.670 1.00 98.38 111 ASP A CA 1
ATOM 847 C C . ASP A 1 111 ? 29.627 5.251 -20.768 1.00 98.38 111 ASP A C 1
ATOM 849 O O . ASP A 1 111 ? 30.304 5.247 -21.794 1.00 98.38 111 ASP A O 1
ATOM 853 N N . LEU A 1 112 ? 28.714 6.198 -20.537 1.00 98.31 112 LEU A N 1
ATOM 854 C CA . LEU A 1 112 ? 28.438 7.282 -21.479 1.00 98.31 112 LEU A CA 1
ATOM 855 C C . LEU A 1 112 ? 29.667 8.173 -21.707 1.00 98.31 112 LEU A C 1
ATOM 857 O O . LEU A 1 112 ? 29.947 8.561 -22.842 1.00 98.31 112 LEU A O 1
ATOM 861 N N . LEU A 1 113 ? 30.416 8.499 -20.647 1.00 97.56 113 LEU A N 1
ATOM 862 C CA . LEU A 1 113 ? 31.668 9.251 -20.770 1.00 97.56 113 LEU A CA 1
ATOM 863 C C . LEU A 1 113 ? 32.716 8.473 -21.571 1.00 97.56 113 LEU A C 1
ATOM 865 O O . LEU A 1 113 ? 33.395 9.070 -22.408 1.00 97.56 113 LEU A O 1
ATOM 869 N N . ARG A 1 114 ? 32.820 7.156 -21.351 1.00 98.12 114 ARG A N 1
ATOM 870 C CA . ARG A 1 114 ? 33.723 6.282 -22.110 1.00 98.12 114 ARG A CA 1
ATOM 871 C C . ARG A 1 114 ? 33.353 6.258 -23.593 1.00 98.12 114 ARG A C 1
ATOM 873 O O . ARG A 1 114 ? 34.196 6.597 -24.415 1.00 98.12 114 ARG A O 1
ATOM 880 N N . VAL A 1 115 ? 32.091 5.982 -23.925 1.00 98.25 115 VAL A N 1
ATOM 881 C CA . VAL A 1 115 ? 31.599 5.973 -25.316 1.00 98.25 115 VAL A CA 1
ATOM 882 C C . VAL A 1 115 ? 31.808 7.329 -25.987 1.00 98.25 115 VAL A C 1
ATOM 884 O O . VAL A 1 115 ? 32.201 7.400 -27.147 1.00 98.25 115 VAL A O 1
ATOM 887 N N . ARG A 1 116 ? 31.591 8.436 -25.265 1.00 97.38 116 ARG A N 1
ATOM 888 C CA . ARG A 1 116 ? 31.837 9.778 -25.806 1.00 97.38 116 ARG A CA 1
ATOM 889 C C . ARG A 1 116 ? 33.308 9.994 -26.164 1.00 97.38 116 ARG A C 1
ATOM 891 O O . ARG A 1 116 ? 33.588 10.647 -27.168 1.00 97.38 116 ARG A O 1
ATOM 898 N N . LYS A 1 117 ? 34.229 9.471 -25.352 1.00 97.44 117 LYS A N 1
ATOM 899 C CA . LYS A 1 117 ? 35.667 9.527 -25.623 1.00 97.44 117 LYS A CA 1
ATOM 900 C C . LYS A 1 117 ? 36.034 8.667 -26.835 1.00 97.44 117 LYS A C 1
ATOM 902 O O . LYS A 1 117 ? 36.662 9.185 -27.749 1.00 97.44 117 LYS A O 1
ATOM 907 N N . GLU A 1 118 ? 35.581 7.416 -26.869 1.00 97.56 118 GLU A N 1
ATOM 908 C CA . GLU A 1 118 ? 35.811 6.492 -27.993 1.00 97.56 118 GLU A CA 1
ATOM 909 C C . GLU A 1 118 ? 35.280 7.066 -29.311 1.00 97.56 118 GLU A C 1
ATOM 911 O O . GLU A 1 118 ? 35.942 6.999 -30.343 1.00 97.56 118 GLU A O 1
ATOM 916 N N . LEU A 1 119 ? 34.103 7.699 -29.275 1.00 97.06 119 LEU A N 1
ATOM 917 C CA . LEU A 1 119 ? 33.544 8.372 -30.438 1.00 97.06 119 LEU A CA 1
ATOM 918 C C . LEU A 1 119 ? 34.465 9.512 -30.891 1.00 97.06 119 LEU A C 1
ATOM 920 O O . LEU A 1 119 ? 34.809 9.566 -32.065 1.00 97.06 119 LEU A O 1
ATOM 924 N N . ALA A 1 120 ? 34.897 10.396 -29.986 1.00 95.88 120 ALA A N 1
ATOM 925 C CA . ALA A 1 120 ? 35.795 11.502 -30.330 1.00 95.88 120 ALA A CA 1
ATOM 926 C C . ALA A 1 120 ? 37.112 11.022 -30.969 1.00 95.88 120 ALA A C 1
ATOM 928 O O . ALA A 1 120 ? 37.541 11.600 -31.966 1.00 95.88 120 ALA A O 1
ATOM 929 N N . GLU A 1 121 ? 37.702 9.946 -30.442 1.00 95.38 121 GLU A N 1
ATOM 930 C CA . GLU A 1 121 ? 38.896 9.308 -31.011 1.00 95.38 121 GLU A CA 1
ATOM 931 C C . GLU A 1 121 ? 38.618 8.768 -32.424 1.00 95.38 121 GLU A C 1
ATOM 933 O O . GLU A 1 121 ? 39.357 9.073 -33.357 1.00 95.38 121 GLU A O 1
ATOM 938 N N . ALA A 1 122 ? 37.492 8.078 -32.631 1.00 94.75 122 ALA A N 1
ATOM 939 C CA . ALA A 1 122 ? 37.101 7.579 -33.951 1.00 94.75 122 ALA A CA 1
ATOM 940 C C . ALA A 1 122 ? 36.860 8.703 -34.980 1.00 94.75 122 ALA A C 1
ATOM 942 O O . ALA A 1 122 ? 37.180 8.544 -36.159 1.00 94.75 122 ALA A O 1
ATOM 943 N N . TRP A 1 123 ? 36.315 9.851 -34.558 1.00 93.38 123 TRP A N 1
ATOM 944 C CA . TRP A 1 123 ? 36.177 11.026 -35.429 1.00 93.38 123 TRP A CA 1
ATOM 945 C C . TRP A 1 123 ? 37.541 11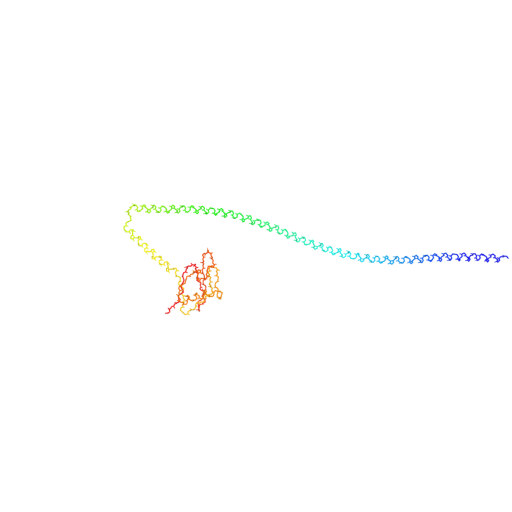.586 -35.846 1.00 93.38 123 TRP A C 1
ATOM 947 O O . TRP A 1 123 ? 37.715 11.955 -37.008 1.00 93.38 123 TRP A O 1
ATOM 957 N N . GLU A 1 124 ? 38.505 11.637 -34.925 1.00 93.88 124 GLU A N 1
ATOM 958 C CA . GLU A 1 124 ? 39.869 12.082 -35.221 1.00 93.88 124 GLU A CA 1
ATOM 959 C C . GLU A 1 124 ? 40.577 11.118 -36.185 1.00 93.88 124 GLU A C 1
ATOM 961 O O . GLU A 1 124 ? 41.186 11.556 -37.165 1.00 93.88 124 GLU A O 1
ATOM 966 N N . ASP A 1 125 ? 40.448 9.812 -35.958 1.00 92.44 125 ASP A N 1
ATOM 967 C CA . ASP A 1 125 ? 41.017 8.784 -36.831 1.00 92.44 125 ASP A CA 1
ATOM 968 C C . ASP A 1 125 ? 40.407 8.829 -38.237 1.00 92.44 125 ASP A C 1
ATOM 970 O O . ASP A 1 125 ? 41.131 8.753 -39.233 1.00 92.44 125 ASP A O 1
ATOM 974 N N . ASN A 1 126 ? 39.093 9.039 -38.342 1.00 88.94 126 ASN A N 1
ATOM 975 C CA . ASN A 1 126 ? 38.423 9.193 -39.631 1.00 88.94 126 ASN A CA 1
ATOM 976 C C . ASN A 1 126 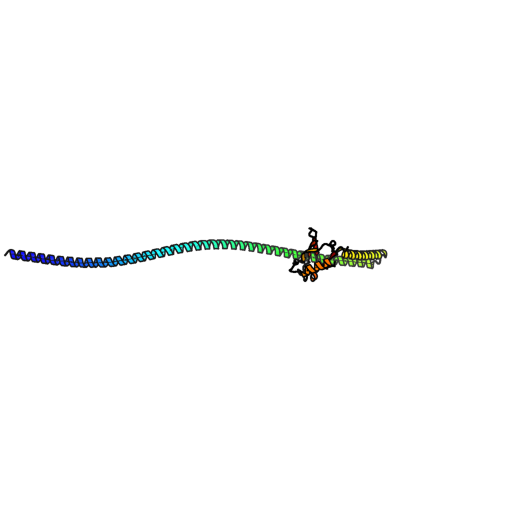? 38.879 10.464 -40.372 1.00 88.94 126 ASN A C 1
ATOM 978 O O . ASN A 1 126 ? 39.091 10.436 -41.585 1.00 88.94 126 ASN A O 1
ATOM 982 N N . ALA A 1 127 ? 39.088 11.574 -39.656 1.00 88.75 127 ALA A N 1
ATOM 983 C CA . ALA A 1 127 ? 39.627 12.799 -40.249 1.00 88.75 127 ALA A CA 1
ATOM 984 C C . ALA A 1 127 ? 41.056 12.594 -40.784 1.00 88.75 127 ALA A C 1
ATOM 986 O O . ALA A 1 127 ? 41.370 13.012 -41.903 1.00 88.75 127 ALA A O 1
ATOM 987 N N . LYS A 1 128 ? 41.912 11.894 -40.023 1.00 86.75 128 LYS A N 1
ATOM 988 C CA . LYS A 1 128 ? 43.261 11.508 -40.469 1.00 86.75 128 LYS A CA 1
ATOM 989 C C . LYS A 1 128 ? 43.204 10.624 -41.714 1.00 86.75 128 LYS A C 1
ATOM 991 O O . LYS A 1 128 ? 43.905 10.919 -42.681 1.00 86.75 128 LYS A O 1
ATOM 996 N N . ALA A 1 129 ? 42.345 9.605 -41.735 1.00 82.25 129 ALA A N 1
ATOM 997 C CA . ALA A 1 129 ? 42.158 8.743 -42.901 1.00 82.25 129 ALA A CA 1
ATOM 998 C C . ALA A 1 129 ? 41.737 9.538 -44.152 1.00 82.25 129 ALA A C 1
ATOM 1000 O O . ALA A 1 129 ? 42.330 9.358 -4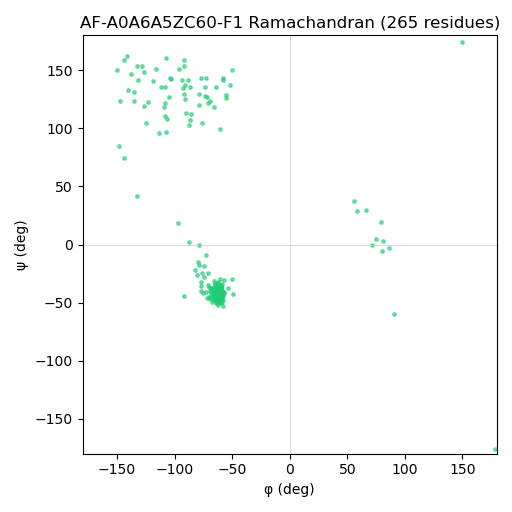5.214 1.00 82.25 129 ALA A O 1
ATOM 1001 N N . GLY A 1 130 ? 40.798 10.482 -44.022 1.00 78.88 130 GLY A N 1
ATOM 1002 C CA . GLY A 1 130 ? 40.399 11.374 -45.117 1.00 78.88 130 GLY A CA 1
ATOM 1003 C C . GLY A 1 130 ? 41.569 12.201 -45.662 1.00 78.88 130 GLY A C 1
ATOM 1004 O O . GLY A 1 130 ? 41.848 12.169 -46.860 1.00 78.88 130 GLY A O 1
ATOM 1005 N N . SER A 1 131 ? 42.332 12.861 -44.786 1.00 73.06 131 SER A N 1
ATOM 1006 C CA . SER A 1 131 ? 43.511 13.637 -45.206 1.00 73.06 131 SER A CA 1
ATOM 1007 C C . SER A 1 131 ? 44.610 12.793 -45.868 1.00 73.06 131 SER A C 1
ATOM 1009 O O . SER A 1 131 ? 45.268 13.270 -46.792 1.00 73.06 131 SER A O 1
ATOM 1011 N N . LEU A 1 132 ? 44.789 11.532 -45.451 1.00 68.62 132 LEU A N 1
ATOM 1012 C CA . LEU A 1 132 ? 45.703 10.594 -46.107 1.00 68.62 132 LEU A CA 1
ATOM 1013 C C . LEU A 1 132 ? 45.217 10.256 -47.518 1.00 68.62 132 LEU A C 1
ATOM 1015 O O . LEU A 1 132 ? 46.013 10.327 -48.450 1.00 68.62 132 LEU A O 1
ATOM 1019 N N . THR A 1 133 ? 43.918 9.998 -47.703 1.00 67.56 133 THR A N 1
ATOM 1020 C CA . THR A 1 133 ? 43.362 9.753 -49.044 1.00 67.56 133 THR A CA 1
ATOM 1021 C C . THR A 1 133 ? 43.489 10.972 -49.960 1.00 67.56 133 THR A C 1
ATOM 1023 O O . THR A 1 133 ? 43.856 10.825 -51.123 1.00 67.56 133 THR A O 1
ATOM 1026 N N . GLU A 1 134 ? 43.279 12.190 -49.453 1.00 65.25 134 GLU A N 1
ATOM 1027 C CA . GLU A 1 134 ? 43.469 13.422 -50.231 1.00 65.25 134 GLU A CA 1
ATOM 1028 C C . GLU A 1 134 ? 44.943 13.667 -50.581 1.00 65.25 134 GLU A C 1
ATOM 1030 O O . GLU A 1 134 ? 45.255 14.060 -51.707 1.00 65.25 134 GLU A O 1
ATOM 1035 N N . ALA A 1 135 ? 45.865 13.396 -49.653 1.00 66.25 135 ALA A N 1
ATOM 1036 C CA . ALA A 1 135 ? 47.302 13.499 -49.891 1.00 66.25 135 ALA A CA 1
ATOM 1037 C C . ALA A 1 135 ? 47.797 12.452 -50.902 1.00 66.25 135 ALA A C 1
ATOM 1039 O O . ALA A 1 135 ? 48.597 12.781 -51.781 1.00 66.25 135 ALA A O 1
ATOM 1040 N N . GLU A 1 136 ? 47.293 11.219 -50.827 1.00 65.75 136 GLU A N 1
ATOM 1041 C CA . GLU A 1 136 ? 47.563 10.157 -51.797 1.00 65.75 136 GLU A CA 1
ATOM 1042 C C . GLU A 1 136 ? 47.013 10.523 -53.182 1.00 65.75 136 GLU A C 1
ATOM 1044 O O . GLU A 1 136 ? 47.759 10.481 -54.161 1.00 65.75 136 GLU A O 1
ATOM 1049 N N . ILE A 1 137 ? 45.760 10.987 -53.282 1.00 62.31 137 ILE A N 1
ATOM 1050 C CA . ILE A 1 137 ? 45.155 11.473 -54.537 1.00 62.31 137 ILE A CA 1
ATOM 1051 C C . ILE A 1 137 ? 45.955 12.653 -55.110 1.00 62.31 137 ILE A C 1
ATOM 1053 O O . ILE A 1 137 ? 46.255 12.682 -56.307 1.00 62.31 137 ILE A O 1
ATOM 1057 N N . ALA A 1 138 ? 46.361 13.615 -54.278 1.00 61.34 138 ALA A N 1
ATOM 1058 C CA . ALA A 1 138 ? 47.182 14.747 -54.700 1.00 61.34 138 ALA A CA 1
ATOM 1059 C C . ALA A 1 138 ? 48.591 14.318 -55.148 1.00 61.34 138 ALA A C 1
ATOM 1061 O O . ALA A 1 138 ? 49.160 14.945 -56.046 1.00 61.34 138 ALA A O 1
ATOM 1062 N N . GLY A 1 139 ? 49.143 13.255 -54.558 1.00 62.53 139 GLY A N 1
ATOM 1063 C CA . GLY A 1 139 ? 50.386 12.609 -54.978 1.00 62.53 139 GLY A CA 1
ATOM 1064 C C . GLY A 1 139 ? 50.261 11.947 -56.352 1.00 62.53 139 GLY A C 1
ATOM 1065 O O . GLY A 1 139 ? 51.072 12.225 -57.235 1.00 62.53 139 GLY A O 1
ATOM 1066 N N . TYR A 1 140 ? 49.200 11.167 -56.583 1.00 56.09 140 TYR A N 1
ATOM 1067 C CA . TYR A 1 140 ? 48.901 10.579 -57.897 1.00 56.09 140 TYR A CA 1
ATOM 1068 C C . TYR A 1 140 ? 48.617 11.641 -58.972 1.00 56.09 140 TYR A C 1
ATOM 1070 O O . TYR A 1 140 ? 49.012 11.474 -60.124 1.00 56.09 140 TYR A O 1
ATOM 1078 N N . THR A 1 141 ? 48.002 12.767 -58.596 1.00 53.12 141 THR A N 1
ATOM 1079 C CA . THR A 1 141 ? 47.727 13.891 -59.508 1.00 53.12 141 THR A CA 1
ATOM 1080 C C . THR A 1 141 ? 49.004 14.663 -59.866 1.00 53.12 141 THR A C 1
ATOM 1082 O O . THR A 1 141 ? 49.213 15.004 -61.029 1.00 53.12 141 THR A O 1
ATOM 1085 N N . ARG A 1 142 ? 49.911 14.895 -58.901 1.00 57.81 142 ARG A N 1
ATOM 1086 C CA . ARG A 1 142 ? 51.223 15.532 -59.146 1.00 57.81 142 ARG A CA 1
ATOM 1087 C C . ARG A 1 142 ? 52.202 14.641 -59.915 1.00 57.81 142 ARG A C 1
ATOM 1089 O O . ARG A 1 142 ? 53.079 15.172 -60.587 1.00 57.81 142 ARG A O 1
ATOM 1096 N N . ALA A 1 143 ? 52.042 13.319 -59.855 1.00 51.69 143 ALA A N 1
ATOM 1097 C CA . ALA A 1 143 ? 52.871 12.358 -60.584 1.00 51.69 143 ALA A CA 1
ATOM 1098 C C . ALA A 1 143 ? 52.506 12.195 -62.076 1.00 51.69 143 ALA A C 1
ATOM 1100 O O . ALA A 1 143 ? 53.162 11.426 -62.773 1.00 51.69 143 ALA A O 1
ATOM 1101 N N . GLY A 1 144 ? 51.496 12.910 -62.595 1.00 56.78 144 GLY A N 1
ATOM 1102 C CA . GLY A 1 144 ? 51.318 13.104 -64.041 1.00 56.78 144 GLY A CA 1
ATOM 1103 C C . GLY A 1 144 ? 51.173 11.834 -64.893 1.00 56.78 144 GLY A C 1
ATOM 1104 O O . GLY A 1 144 ? 51.538 11.856 -66.065 1.00 56.78 144 GLY A O 1
ATOM 1105 N N . GLN A 1 145 ? 50.651 10.732 -64.346 1.00 60.69 145 GLN A N 1
ATOM 1106 C CA . GLN A 1 145 ? 50.375 9.505 -65.104 1.00 60.69 145 GLN A CA 1
ATOM 1107 C C . GLN A 1 145 ? 49.101 8.811 -64.606 1.00 60.69 145 GLN A C 1
ATOM 1109 O O . GLN A 1 145 ? 49.147 7.747 -63.992 1.00 60.69 145 GLN A O 1
ATOM 1114 N N . ILE A 1 146 ? 47.931 9.361 -64.937 1.00 55.00 146 ILE A N 1
ATOM 1115 C CA . ILE A 1 146 ? 46.773 8.490 -65.166 1.00 55.00 146 ILE A CA 1
ATOM 1116 C C . ILE A 1 146 ? 46.853 8.112 -66.642 1.00 55.00 146 ILE A C 1
ATOM 1118 O O . ILE A 1 146 ? 46.595 8.936 -67.517 1.00 55.00 146 ILE A O 1
ATOM 1122 N N . SER A 1 147 ? 47.315 6.892 -66.926 1.00 60.19 147 SER A N 1
ATOM 1123 C CA . SER A 1 147 ? 47.369 6.397 -68.304 1.00 60.19 147 SER A CA 1
ATOM 1124 C C . SER A 1 147 ? 45.951 6.424 -68.909 1.00 60.19 147 SER A C 1
ATOM 1126 O O . SER A 1 147 ? 44.991 6.128 -68.188 1.00 60.19 147 SER A O 1
ATOM 1128 N N . PRO A 1 148 ? 45.793 6.739 -70.210 1.00 57.97 148 PRO A N 1
ATOM 1129 C CA . PRO A 1 148 ? 44.489 6.777 -70.879 1.00 57.97 148 PRO A CA 1
ATOM 1130 C C . PRO A 1 148 ? 43.636 5.519 -70.655 1.00 57.97 148 PRO A C 1
ATOM 1132 O O . PRO A 1 148 ? 42.414 5.603 -70.570 1.00 57.97 148 PRO A O 1
ATOM 1135 N N . SER A 1 149 ? 44.270 4.358 -70.465 1.00 61.78 149 SER A N 1
ATOM 1136 C CA . SER A 1 149 ? 43.591 3.091 -70.178 1.00 61.78 149 SER A CA 1
ATOM 1137 C C . SER A 1 149 ? 42.851 3.091 -68.836 1.00 61.78 149 SER A C 1
ATOM 1139 O O . SER A 1 149 ? 41.796 2.476 -68.717 1.00 61.78 149 SER A O 1
ATOM 1141 N N . ARG A 1 150 ? 43.368 3.802 -67.827 1.00 61.47 150 ARG A N 1
ATOM 1142 C CA . ARG A 1 150 ? 42.760 3.867 -66.491 1.00 61.47 150 ARG A CA 1
ATOM 1143 C C . ARG A 1 150 ? 41.602 4.863 -66.426 1.00 61.47 150 ARG A C 1
ATOM 1145 O O . ARG A 1 150 ? 40.686 4.671 -65.635 1.00 61.47 150 ARG A O 1
ATOM 1152 N N . LEU A 1 151 ? 41.608 5.876 -67.295 1.00 58.34 151 LEU A N 1
ATOM 1153 C CA . LEU A 1 151 ? 40.469 6.780 -67.478 1.00 58.34 151 LEU A CA 1
ATOM 1154 C C . LEU A 1 151 ? 39.259 6.021 -68.053 1.00 58.34 151 LEU A C 1
ATOM 1156 O O . LEU A 1 151 ? 38.152 6.133 -67.537 1.00 58.34 151 LEU A O 1
ATOM 1160 N N . ILE A 1 152 ? 39.504 5.171 -69.055 1.00 68.38 152 ILE A N 1
ATOM 1161 C CA . ILE A 1 152 ? 38.477 4.332 -69.692 1.00 68.38 152 ILE A CA 1
ATOM 1162 C C . ILE A 1 152 ? 37.901 3.302 -68.703 1.00 68.38 152 ILE A C 1
ATOM 1164 O O . ILE A 1 152 ? 36.695 3.055 -68.695 1.00 68.38 152 ILE A O 1
ATOM 1168 N N . GLU A 1 153 ? 38.732 2.715 -67.833 1.00 70.75 153 GLU A N 1
ATOM 1169 C CA . GLU A 1 153 ? 38.238 1.830 -66.768 1.00 70.75 153 GLU A CA 1
ATOM 1170 C C . GLU A 1 153 ? 37.339 2.565 -65.766 1.00 70.75 153 GLU A C 1
ATOM 1172 O O . GLU A 1 153 ? 36.293 2.033 -65.394 1.00 70.75 153 GLU A O 1
ATOM 1177 N N . LEU A 1 154 ? 37.704 3.784 -65.356 1.00 72.38 154 LEU A N 1
ATOM 1178 C CA . LEU A 1 154 ? 36.913 4.587 -64.418 1.00 72.38 154 LEU A CA 1
ATOM 1179 C C . LEU A 1 154 ? 35.549 4.981 -64.999 1.00 72.38 154 LEU A C 1
ATOM 1181 O O . LEU A 1 154 ? 34.538 4.819 -64.316 1.00 72.38 154 LEU A O 1
ATOM 1185 N N . GLU A 1 155 ? 35.491 5.385 -66.269 1.00 73.94 155 GLU A N 1
ATOM 1186 C CA . GLU A 1 155 ? 34.221 5.624 -66.973 1.00 73.94 155 GLU A CA 1
ATOM 1187 C C . GLU A 1 155 ? 33.367 4.344 -67.057 1.00 73.94 155 GLU A C 1
ATOM 1189 O O . GLU A 1 155 ? 32.141 4.373 -66.901 1.00 73.94 155 GLU A O 1
ATOM 1194 N N . GLY A 1 156 ? 34.013 3.187 -67.244 1.00 77.69 156 GLY A N 1
ATOM 1195 C CA . GLY A 1 156 ? 33.362 1.878 -67.208 1.00 77.69 156 GLY A CA 1
ATOM 1196 C C . GLY A 1 156 ? 32.767 1.534 -65.837 1.00 77.69 156 GLY A C 1
ATOM 1197 O O . GLY A 1 156 ? 31.651 1.005 -65.766 1.00 77.69 156 GLY A O 1
ATOM 1198 N N . TYR A 1 157 ? 33.475 1.848 -64.749 1.00 76.12 157 TYR A N 1
ATOM 1199 C CA . TYR A 1 157 ? 32.975 1.662 -63.384 1.00 76.12 157 TYR A CA 1
ATOM 1200 C C . TYR A 1 157 ? 31.836 2.626 -63.052 1.00 76.12 157 TYR A C 1
ATOM 1202 O O . TYR A 1 157 ? 30.845 2.193 -62.467 1.00 76.12 157 TYR A O 1
ATOM 1210 N N . GLU A 1 158 ? 31.908 3.885 -63.482 1.00 77.69 158 GLU A N 1
ATOM 1211 C CA . GLU A 1 158 ? 30.838 4.862 -63.262 1.00 77.69 158 GLU A CA 1
ATOM 1212 C C . GLU A 1 158 ? 29.543 4.455 -63.986 1.00 77.69 158 GLU A C 1
ATOM 1214 O O . GLU A 1 158 ? 28.443 4.533 -63.432 1.00 77.69 158 GLU A O 1
ATOM 1219 N N . LYS A 1 159 ? 29.666 3.922 -65.207 1.00 81.75 159 LYS A N 1
ATOM 1220 C CA . LYS A 1 159 ? 28.524 3.383 -65.953 1.00 81.75 159 LYS A CA 1
ATOM 1221 C C . LYS A 1 159 ? 27.908 2.166 -65.258 1.00 81.75 159 LYS A C 1
ATOM 1223 O O . LYS A 1 159 ? 26.684 2.075 -65.170 1.00 81.75 159 LYS A O 1
ATOM 1228 N N . LYS A 1 160 ? 28.736 1.260 -64.724 1.00 82.56 160 LYS A N 1
ATOM 1229 C CA . LYS A 1 160 ? 28.267 0.115 -63.923 1.00 82.56 160 LYS A CA 1
ATOM 1230 C C . LYS A 1 160 ? 27.612 0.551 -62.614 1.00 82.56 160 LYS A C 1
ATOM 1232 O O . LYS A 1 160 ? 26.617 -0.052 -62.229 1.00 82.56 160 LYS A O 1
ATOM 1237 N N . ALA A 1 161 ? 28.125 1.587 -61.952 1.00 77.56 161 ALA A N 1
ATOM 1238 C CA . ALA A 1 161 ? 27.526 2.134 -60.738 1.00 77.56 161 ALA A CA 1
ATOM 1239 C C . ALA A 1 161 ? 26.116 2.678 -61.018 1.00 77.56 161 ALA A C 1
ATOM 1241 O O . ALA A 1 161 ? 25.169 2.257 -60.362 1.00 77.56 161 ALA A O 1
ATOM 1242 N N . LYS A 1 162 ? 25.943 3.482 -62.076 1.00 80.00 162 LYS A N 1
ATOM 1243 C CA . LYS A 1 162 ? 24.618 3.967 -62.513 1.00 80.00 162 LYS A CA 1
ATOM 1244 C C . LYS A 1 162 ? 23.667 2.830 -62.901 1.00 80.00 162 LYS A C 1
ATOM 1246 O O . LYS A 1 162 ? 22.470 2.881 -62.618 1.00 80.00 162 LYS A O 1
ATOM 1251 N N . GLU A 1 163 ? 24.183 1.780 -63.537 1.00 81.25 163 GLU A N 1
ATOM 1252 C CA . GLU A 1 163 ? 23.392 0.593 -63.874 1.00 81.25 163 GLU A CA 1
ATOM 1253 C C . GLU A 1 163 ? 22.951 -0.176 -62.617 1.00 81.25 163 GLU A C 1
ATOM 1255 O O . GLU A 1 163 ? 21.804 -0.615 -62.534 1.00 81.25 163 GLU A O 1
ATOM 1260 N N . LEU A 1 164 ? 23.832 -0.312 -61.623 1.00 81.31 164 LEU A N 1
ATOM 1261 C CA . LEU A 1 164 ? 23.521 -0.944 -60.342 1.00 81.31 164 LEU A CA 1
ATOM 1262 C C . LEU A 1 164 ? 22.546 -0.112 -59.509 1.00 81.31 164 LEU A C 1
ATOM 1264 O O . LEU A 1 164 ? 21.627 -0.691 -58.944 1.00 81.31 164 LEU A O 1
ATOM 1268 N N . GLU A 1 165 ? 22.668 1.215 -59.491 1.00 77.38 165 GLU A N 1
ATOM 1269 C CA . GLU A 1 165 ? 21.686 2.113 -58.866 1.00 77.38 165 GLU A CA 1
ATOM 1270 C C . GLU A 1 165 ? 20.307 1.967 -59.516 1.00 77.38 165 GLU A C 1
ATOM 1272 O O . GLU A 1 165 ? 19.298 1.840 -58.826 1.00 77.38 165 GLU A O 1
ATOM 1277 N N . THR A 1 166 ? 20.258 1.887 -60.848 1.00 74.31 166 THR A N 1
ATOM 1278 C CA . THR A 1 166 ? 19.004 1.667 -61.584 1.00 74.31 166 THR A CA 1
ATOM 1279 C C . THR A 1 166 ? 18.409 0.288 -61.274 1.00 74.31 166 THR A C 1
ATOM 1281 O O . THR A 1 166 ? 17.197 0.157 -61.094 1.00 74.31 166 THR A O 1
ATOM 1284 N N . LYS A 1 167 ? 19.249 -0.753 -61.168 1.00 74.19 167 LYS A N 1
ATOM 1285 C CA . LYS A 1 167 ? 18.824 -2.109 -60.783 1.00 74.19 167 LYS A CA 1
ATOM 1286 C C . LYS A 1 167 ? 18.367 -2.183 -59.327 1.00 74.19 167 LYS A C 1
ATOM 1288 O O . LYS A 1 167 ? 17.390 -2.872 -59.053 1.00 74.19 167 LYS A O 1
ATOM 1293 N N . LEU A 1 168 ? 19.019 -1.467 -58.414 1.00 72.94 168 LEU A N 1
ATOM 1294 C CA . LEU A 1 168 ? 18.627 -1.381 -57.008 1.00 72.94 168 LEU A CA 1
ATOM 1295 C C . LEU A 1 168 ? 17.276 -0.669 -56.870 1.00 72.94 168 LEU A C 1
ATOM 1297 O O . LEU A 1 168 ? 16.363 -1.217 -56.261 1.00 72.94 168 LEU A O 1
ATOM 1301 N N . ALA A 1 169 ? 17.100 0.470 -57.542 1.00 65.94 169 ALA A N 1
ATOM 1302 C CA . ALA A 1 169 ? 15.826 1.187 -57.589 1.00 65.94 169 ALA A CA 1
ATOM 1303 C C . ALA A 1 169 ? 14.688 0.350 -58.211 1.00 65.94 169 ALA A C 1
ATOM 1305 O O . ALA A 1 169 ? 13.518 0.520 -57.865 1.00 65.94 169 ALA A O 1
ATOM 1306 N N . ALA A 1 170 ? 15.008 -0.570 -59.128 1.00 64.12 170 ALA A N 1
ATOM 1307 C CA . ALA A 1 170 ? 14.047 -1.532 -59.663 1.00 64.12 170 ALA A CA 1
ATOM 1308 C C . ALA A 1 170 ? 13.756 -2.692 -58.690 1.00 64.12 170 ALA A C 1
ATOM 1310 O O . ALA A 1 170 ? 12.617 -3.147 -58.621 1.00 64.12 170 ALA A O 1
ATOM 1311 N N . ALA A 1 171 ? 14.756 -3.152 -57.932 1.00 60.81 171 ALA A N 1
ATOM 1312 C CA . ALA A 1 171 ? 14.638 -4.247 -56.967 1.00 60.81 171 ALA A CA 1
ATOM 1313 C C . ALA A 1 171 ? 13.925 -3.847 -55.662 1.00 60.81 171 ALA A C 1
ATOM 1315 O O . ALA A 1 171 ? 13.336 -4.699 -55.000 1.00 60.81 171 ALA A O 1
ATOM 1316 N N . GLU A 1 172 ? 13.926 -2.563 -55.297 1.00 64.25 172 GLU A N 1
ATOM 1317 C CA . GLU A 1 172 ? 13.195 -2.048 -54.129 1.00 64.25 172 GLU A CA 1
ATOM 1318 C C . GLU A 1 172 ? 11.668 -1.997 -54.323 1.00 64.25 172 GLU A C 1
ATOM 1320 O O . GLU A 1 172 ? 10.929 -1.776 -53.359 1.00 64.25 172 GLU A O 1
ATOM 1325 N N . LYS A 1 173 ? 11.173 -2.236 -55.546 1.00 67.75 173 LYS A N 1
ATOM 1326 C CA . LYS A 1 173 ? 9.740 -2.295 -55.853 1.00 67.75 173 LYS A CA 1
ATOM 1327 C C . LYS A 1 173 ? 9.191 -3.690 -55.584 1.00 67.75 173 LYS A C 1
ATOM 1329 O O . LYS A 1 173 ? 9.482 -4.640 -56.308 1.00 67.75 173 LYS A O 1
ATOM 1334 N N . VAL A 1 174 ? 8.333 -3.806 -54.575 1.00 74.06 174 VAL A N 1
ATOM 1335 C CA . VAL A 1 174 ? 7.678 -5.075 -54.241 1.00 74.06 174 VAL A CA 1
ATOM 1336 C C . VAL A 1 174 ? 6.360 -5.183 -55.008 1.00 74.06 174 VAL A C 1
ATOM 1338 O O . VAL A 1 174 ? 5.415 -4.425 -54.774 1.00 74.06 174 VAL A O 1
ATOM 1341 N N . ILE A 1 175 ? 6.307 -6.133 -55.943 1.00 76.38 175 ILE A N 1
ATOM 1342 C CA . ILE A 1 175 ? 5.105 -6.457 -56.715 1.00 76.38 175 ILE A CA 1
ATOM 1343 C C . ILE A 1 175 ? 4.323 -7.544 -55.978 1.00 76.38 175 ILE A C 1
ATOM 1345 O O . ILE A 1 175 ? 4.857 -8.613 -55.691 1.00 76.38 175 ILE A O 1
ATOM 1349 N N . ILE A 1 176 ? 3.048 -7.280 -55.709 1.00 78.38 176 ILE A N 1
ATOM 1350 C CA . ILE A 1 176 ? 2.143 -8.201 -55.021 1.00 78.38 176 ILE A CA 1
ATOM 1351 C C . ILE A 1 176 ? 1.172 -8.773 -56.059 1.00 78.38 176 ILE A C 1
ATOM 1353 O O . ILE A 1 176 ? 0.315 -8.031 -56.548 1.00 78.38 176 ILE A O 1
ATOM 1357 N N . PRO A 1 177 ? 1.293 -10.051 -56.450 1.00 75.06 177 PRO A N 1
ATOM 1358 C CA . PRO A 1 177 ? 0.421 -10.634 -57.462 1.00 75.06 177 PRO A CA 1
ATOM 1359 C C . PRO A 1 177 ? -0.997 -10.845 -56.912 1.00 75.06 177 PRO A C 1
ATOM 1361 O O . PRO A 1 177 ? -1.180 -11.513 -55.898 1.00 75.06 177 PRO A O 1
ATOM 1364 N N . ILE A 1 178 ? -2.008 -10.320 -57.610 1.00 75.75 178 ILE A N 1
ATOM 1365 C CA . ILE A 1 178 ? -3.422 -10.636 -57.370 1.00 75.75 178 ILE A CA 1
ATOM 1366 C C . ILE A 1 178 ? -3.909 -11.495 -58.549 1.00 75.75 178 ILE A C 1
ATOM 1368 O O . ILE A 1 178 ? -4.010 -10.990 -59.676 1.00 75.75 178 ILE A O 1
ATOM 1372 N N . PRO A 1 179 ? -4.193 -12.797 -58.337 1.00 71.62 179 PRO A N 1
ATOM 1373 C CA . PRO A 1 179 ? -4.686 -13.679 -59.388 1.00 71.62 179 PRO A CA 1
ATOM 1374 C C . PRO A 1 179 ? -5.990 -13.160 -60.006 1.00 71.62 179 PRO A C 1
ATOM 1376 O O . PRO A 1 179 ? -6.872 -12.661 -59.306 1.00 71.62 179 PRO A O 1
ATOM 1379 N N . ALA A 1 180 ? -6.126 -13.307 -61.325 1.00 69.12 180 ALA A N 1
ATOM 1380 C CA . ALA A 1 180 ? -7.275 -12.805 -62.071 1.00 69.12 180 ALA A CA 1
ATOM 1381 C C . ALA A 1 180 ? -8.602 -13.348 -61.508 1.00 69.12 180 ALA A C 1
ATOM 1383 O O . ALA A 1 180 ? -8.789 -14.559 -61.399 1.00 69.12 180 ALA A O 1
ATOM 1384 N N . GLY A 1 181 ? -9.531 -12.445 -61.186 1.00 69.25 181 GLY A N 1
ATOM 1385 C CA . GLY A 1 181 ? -10.859 -12.787 -60.670 1.00 69.25 181 GLY A CA 1
ATOM 1386 C C . GLY A 1 181 ? -10.948 -12.990 -59.154 1.00 69.25 181 GLY A C 1
ATOM 1387 O O . GLY A 1 181 ? -12.055 -13.190 -58.665 1.00 69.25 181 GLY A O 1
ATOM 1388 N N . LYS A 1 182 ? -9.838 -12.902 -58.406 1.00 77.62 182 LYS A N 1
ATOM 1389 C CA . LYS A 1 182 ? -9.865 -12.920 -56.935 1.00 77.62 182 LYS A CA 1
ATOM 1390 C C . LYS A 1 182 ? -9.964 -11.506 -56.375 1.00 77.62 182 LYS A C 1
ATOM 1392 O O . LYS A 1 182 ? -9.259 -10.607 -56.834 1.00 77.62 182 LYS A O 1
ATOM 1397 N N . LYS A 1 183 ? -10.800 -11.312 -55.354 1.00 80.88 183 LYS A N 1
ATOM 1398 C CA . LYS A 1 183 ? -10.828 -10.065 -54.581 1.00 80.88 183 LYS A CA 1
ATOM 1399 C C . LYS A 1 183 ? -9.838 -10.122 -53.425 1.00 80.88 183 LYS A C 1
ATOM 1401 O O . LYS A 1 183 ? -9.681 -11.153 -52.775 1.00 80.88 183 LYS A O 1
ATOM 1406 N N . LEU A 1 184 ? -9.189 -8.992 -53.170 1.00 87.44 184 LEU A N 1
ATOM 1407 C CA . LEU A 1 184 ? -8.422 -8.758 -51.953 1.00 87.44 184 LEU A CA 1
ATOM 1408 C C . LEU A 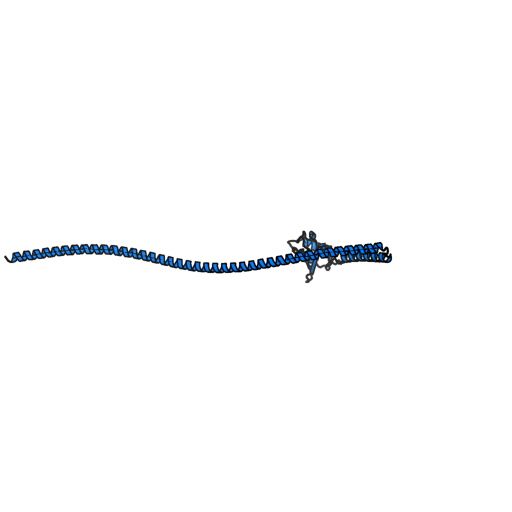1 184 ? -9.403 -8.539 -50.794 1.00 87.44 184 LEU A C 1
ATOM 1410 O O . LEU A 1 184 ? -10.363 -7.790 -50.952 1.00 87.44 184 LEU A O 1
ATOM 1414 N N . ASN A 1 185 ? -9.152 -9.149 -49.641 1.00 88.44 185 ASN A N 1
ATOM 1415 C CA . ASN A 1 185 ? -9.852 -8.883 -48.390 1.00 88.44 185 ASN A CA 1
ATOM 1416 C C . ASN A 1 185 ? -8.824 -8.518 -47.312 1.00 88.44 185 ASN A C 1
ATOM 1418 O O . ASN A 1 185 ? -8.093 -9.376 -46.823 1.00 88.44 185 ASN A O 1
ATOM 1422 N N . ILE A 1 186 ? -8.729 -7.235 -46.980 1.00 89.38 186 ILE A N 1
ATOM 1423 C CA . ILE A 1 186 ? -7.784 -6.713 -45.992 1.00 89.38 186 ILE A CA 1
ATOM 1424 C C . ILE A 1 186 ? -8.331 -6.995 -44.591 1.00 89.38 186 ILE A C 1
ATOM 1426 O O . ILE A 1 186 ? -9.412 -6.531 -44.234 1.00 89.38 186 ILE A O 1
ATOM 1430 N N . LEU A 1 187 ? -7.565 -7.743 -43.798 1.00 88.88 187 LEU A N 1
ATOM 1431 C CA . LEU A 1 187 ? -7.926 -8.150 -42.440 1.00 88.88 187 LEU A CA 1
ATOM 1432 C C . LEU A 1 187 ? -7.412 -7.151 -41.401 1.00 88.88 187 LEU A C 1
ATOM 1434 O O . LEU A 1 187 ? -8.141 -6.772 -40.487 1.00 88.88 187 LEU A O 1
ATOM 1438 N N . SER A 1 188 ? -6.162 -6.709 -41.545 1.00 90.31 188 SER A N 1
ATOM 1439 C CA . SER A 1 188 ? -5.567 -5.704 -40.666 1.00 90.31 188 SER A CA 1
ATOM 1440 C C . SER A 1 188 ? -4.521 -4.868 -41.390 1.00 90.31 188 SER A C 1
ATOM 1442 O O . SER A 1 188 ? -3.861 -5.327 -42.326 1.00 90.31 188 SER A O 1
ATOM 1444 N N . VAL A 1 189 ? -4.382 -3.622 -40.945 1.00 92.75 189 VAL A N 1
ATOM 1445 C CA . VAL A 1 189 ? -3.366 -2.683 -41.413 1.00 92.75 189 VAL A CA 1
ATOM 1446 C C . VAL A 1 189 ? -2.768 -1.995 -40.198 1.00 92.75 189 VAL A C 1
ATOM 1448 O O . VAL A 1 189 ? -3.497 -1.486 -39.350 1.00 92.75 189 VAL A O 1
ATOM 1451 N N . GLU A 1 190 ? -1.447 -1.955 -40.124 1.00 92.94 190 GLU A N 1
ATOM 1452 C CA . GLU A 1 190 ? -0.705 -1.290 -39.061 1.00 92.94 190 GLU A CA 1
ATOM 1453 C C . GLU A 1 190 ? 0.390 -0.414 -39.658 1.00 92.94 190 GLU A C 1
ATOM 1455 O O . GLU A 1 190 ? 1.045 -0.791 -40.632 1.00 92.94 190 GLU A O 1
ATOM 1460 N N . TYR A 1 191 ? 0.599 0.757 -39.063 1.00 93.75 191 TYR A N 1
ATOM 1461 C CA . TYR A 1 191 ? 1.676 1.668 -39.434 1.00 93.75 191 TYR A CA 1
ATOM 1462 C C . TYR A 1 191 ? 2.164 2.433 -38.206 1.00 93.75 191 TYR A C 1
ATOM 1464 O O . TYR A 1 191 ? 1.370 3.068 -37.512 1.00 93.75 191 TYR A O 1
ATOM 1472 N N . GLY A 1 192 ? 3.466 2.344 -37.917 1.00 89.81 192 GLY A N 1
ATOM 1473 C CA . GLY A 1 192 ? 4.082 3.028 -36.778 1.00 89.81 192 GLY A CA 1
ATOM 1474 C C . GLY A 1 192 ? 3.437 2.689 -35.429 1.00 89.81 192 GLY A C 1
ATOM 1475 O O . GLY A 1 192 ? 3.273 3.574 -34.601 1.00 89.81 192 GLY A O 1
ATOM 1476 N N . GLY A 1 193 ? 3.018 1.434 -35.230 1.00 85.31 193 GLY A N 1
ATOM 1477 C CA . GLY A 1 193 ? 2.352 0.974 -34.003 1.00 85.31 193 GLY A CA 1
ATOM 1478 C C . GLY A 1 193 ? 0.860 1.317 -33.906 1.00 85.31 193 GLY A C 1
ATOM 1479 O O . GLY A 1 193 ? 0.188 0.851 -32.989 1.00 85.31 193 GLY A O 1
ATOM 1480 N N . GLN A 1 194 ? 0.313 2.087 -34.851 1.00 90.12 194 GLN A N 1
ATOM 1481 C CA . GLN A 1 194 ? -1.116 2.378 -34.915 1.00 90.12 194 GLN A CA 1
ATOM 1482 C C . GLN A 1 194 ? -1.844 1.361 -35.801 1.00 90.12 194 GLN A C 1
ATOM 1484 O O . GLN A 1 194 ? -1.470 1.156 -36.956 1.00 90.12 194 GLN A O 1
ATOM 1489 N N . ALA A 1 195 ? -2.924 0.776 -35.275 1.00 90.25 195 ALA A N 1
ATOM 1490 C CA . ALA A 1 195 ? -3.816 -0.106 -36.022 1.00 90.25 195 ALA A CA 1
ATOM 1491 C C . ALA A 1 195 ? -4.908 0.683 -36.765 1.00 90.25 195 ALA A C 1
ATOM 1493 O O . ALA A 1 195 ? -5.559 1.573 -36.212 1.00 90.25 195 ALA A O 1
ATOM 1494 N N . TYR A 1 196 ? -5.135 0.315 -38.021 1.00 89.19 196 TYR A N 1
ATOM 1495 C CA . TYR A 1 196 ? -6.131 0.886 -38.919 1.00 89.19 196 TYR A CA 1
ATOM 1496 C C . TYR A 1 196 ? -7.172 -0.192 -39.212 1.00 89.19 196 TYR A C 1
ATOM 1498 O O . TYR A 1 196 ? -6.973 -1.056 -40.065 1.00 89.19 196 TYR A O 1
ATOM 1506 N N . GLN A 1 197 ? -8.270 -0.164 -38.456 1.00 80.94 197 GLN A N 1
ATOM 1507 C CA . GLN A 1 197 ? -9.335 -1.160 -38.565 1.00 80.94 197 GLN A CA 1
ATOM 1508 C C . GLN A 1 197 ? -10.483 -0.691 -39.476 1.00 80.94 197 GLN A C 1
ATOM 1510 O O . GLN A 1 197 ? -10.748 0.520 -39.560 1.00 80.94 197 GLN A O 1
ATOM 1515 N N . PRO A 1 198 ? -11.193 -1.635 -40.129 1.00 75.25 198 PRO A N 1
ATOM 1516 C CA . PRO A 1 198 ? -12.445 -1.350 -40.824 1.00 75.25 198 PRO A CA 1
ATOM 1517 C C . PRO A 1 198 ? -13.432 -0.605 -39.914 1.00 75.25 198 PRO A C 1
ATOM 1519 O O . PRO A 1 198 ? -13.562 -0.914 -38.731 1.00 75.25 198 PRO A O 1
ATOM 1522 N N . GLY A 1 199 ? -14.100 0.414 -40.451 1.00 77.88 199 GLY A N 1
ATOM 1523 C CA . GLY A 1 199 ? -14.999 1.299 -39.702 1.00 77.88 199 GLY A CA 1
ATOM 1524 C C . GLY A 1 199 ? -14.319 2.543 -39.116 1.00 77.88 199 GLY A C 1
ATOM 1525 O O . GLY A 1 199 ? -14.684 3.655 -39.487 1.00 77.88 199 GLY A O 1
ATOM 1526 N N . SER A 1 200 ? -13.312 2.398 -38.245 1.00 77.38 200 SER A N 1
ATOM 1527 C CA . SER A 1 200 ? -12.697 3.548 -37.546 1.00 77.38 200 SER A CA 1
ATOM 1528 C C . SER A 1 200 ? -11.730 4.359 -38.417 1.00 77.38 200 SER A C 1
ATOM 1530 O O . SER A 1 200 ? -11.619 5.578 -38.266 1.00 77.38 200 SER A O 1
ATOM 1532 N N . LYS A 1 201 ? -11.037 3.700 -39.353 1.00 83.00 201 LYS A N 1
ATOM 1533 C CA . LYS A 1 201 ? -10.109 4.323 -40.312 1.00 83.00 201 LYS A CA 1
ATOM 1534 C C . LYS A 1 201 ? -10.359 3.827 -41.739 1.00 83.00 201 LYS A C 1
ATOM 1536 O O . LYS A 1 201 ? -9.424 3.583 -42.501 1.00 83.00 201 LYS A O 1
ATOM 1541 N N . GLN A 1 202 ? -11.638 3.720 -42.106 1.00 86.12 202 GLN A N 1
ATOM 1542 C CA . GLN A 1 202 ? -12.092 3.140 -43.374 1.00 86.12 202 GLN A CA 1
ATOM 1543 C C . GLN A 1 202 ? -11.438 3.781 -44.610 1.00 86.12 202 GLN A C 1
ATOM 1545 O O . GLN A 1 202 ? -11.023 3.069 -45.516 1.00 86.12 202 GLN A O 1
ATOM 1550 N N . ALA A 1 203 ? -11.216 5.099 -44.599 1.00 88.25 203 ALA A N 1
ATOM 1551 C CA . ALA A 1 203 ? -10.609 5.822 -45.719 1.00 88.25 203 ALA A CA 1
ATOM 1552 C C . ALA A 1 203 ? -9.217 5.296 -46.134 1.00 88.25 203 ALA A C 1
ATOM 1554 O O . ALA A 1 203 ? -8.846 5.383 -47.300 1.00 88.25 203 ALA A O 1
ATOM 1555 N N . ILE A 1 204 ? -8.432 4.761 -45.196 1.00 89.38 204 ILE A N 1
ATOM 1556 C CA . ILE A 1 204 ? -7.086 4.217 -45.460 1.00 89.38 204 ILE A CA 1
ATOM 1557 C C . ILE A 1 204 ? -7.203 2.858 -46.151 1.00 89.38 204 ILE A C 1
ATOM 1559 O O . ILE A 1 204 ? -6.495 2.565 -47.112 1.00 89.38 204 ILE A O 1
ATOM 1563 N N . ILE A 1 205 ? -8.143 2.047 -45.675 1.00 88.88 205 ILE A N 1
ATOM 1564 C CA . ILE A 1 205 ? -8.439 0.725 -46.219 1.00 88.88 205 ILE A CA 1
ATOM 1565 C C . ILE A 1 205 ? -9.031 0.864 -47.627 1.00 88.88 205 ILE A C 1
ATOM 1567 O O . ILE A 1 205 ? -8.612 0.157 -48.539 1.00 88.88 205 ILE A O 1
ATOM 1571 N N . ASP A 1 206 ? -9.910 1.842 -47.847 1.00 89.25 206 ASP A N 1
ATOM 1572 C CA . ASP A 1 206 ? -10.482 2.136 -49.164 1.00 89.25 206 ASP A CA 1
ATOM 1573 C C . ASP A 1 206 ? -9.409 2.576 -50.172 1.00 89.25 206 ASP A C 1
ATOM 1575 O O . ASP A 1 206 ? -9.439 2.155 -51.330 1.00 89.25 206 ASP A O 1
ATOM 1579 N N . LYS A 1 207 ? -8.413 3.370 -49.742 1.00 91.38 207 LYS A N 1
ATOM 1580 C CA . LYS A 1 207 ? -7.248 3.709 -50.580 1.00 91.38 207 LYS A CA 1
ATOM 1581 C C . LYS A 1 207 ? -6.476 2.456 -50.992 1.00 91.38 207 LYS A C 1
ATOM 1583 O O . LYS A 1 207 ? -6.120 2.326 -52.160 1.00 91.38 207 LYS A O 1
ATOM 1588 N N . LEU A 1 208 ? -6.232 1.530 -50.062 1.00 89.69 208 LEU A N 1
ATOM 1589 C CA . LEU A 1 208 ? -5.538 0.274 -50.359 1.00 89.69 208 LEU A CA 1
ATOM 1590 C C . LEU A 1 208 ? -6.337 -0.601 -51.331 1.00 89.69 208 LEU A C 1
ATOM 1592 O O . LEU A 1 208 ? -5.764 -1.105 -52.295 1.00 89.69 208 LEU A O 1
ATOM 1596 N N . TYR A 1 209 ? -7.656 -0.718 -51.146 1.00 89.56 209 TYR A N 1
ATOM 1597 C CA . TYR A 1 209 ? -8.521 -1.410 -52.105 1.00 89.56 209 TYR A CA 1
ATOM 1598 C C . TYR A 1 209 ? -8.496 -0.761 -53.487 1.00 89.56 209 TYR A C 1
ATOM 1600 O O . TYR A 1 209 ? -8.454 -1.473 -54.490 1.00 89.56 209 TYR A O 1
ATOM 1608 N N . LYS A 1 210 ? -8.462 0.572 -53.561 1.00 88.31 210 LYS A N 1
ATOM 1609 C CA . LYS A 1 210 ? -8.337 1.293 -54.830 1.00 88.31 210 LYS A CA 1
ATOM 1610 C C . LYS A 1 210 ? -7.004 1.002 -55.522 1.00 88.31 210 LYS A C 1
ATOM 1612 O O . LYS A 1 210 ? -6.999 0.668 -56.702 1.00 88.31 210 LYS A O 1
ATOM 1617 N N . HIS A 1 211 ? -5.887 1.045 -54.795 1.00 88.81 211 HIS A N 1
ATOM 1618 C CA . HIS A 1 211 ? -4.581 0.669 -55.346 1.00 88.81 211 HIS A CA 1
ATOM 1619 C C . HIS A 1 211 ? -4.548 -0.788 -55.822 1.00 88.81 211 HIS A C 1
ATOM 1621 O O . HIS A 1 211 ? -3.972 -1.076 -56.872 1.00 88.81 211 HIS A O 1
ATOM 1627 N N . ALA A 1 212 ? -5.213 -1.689 -55.094 1.00 85.69 212 ALA A N 1
ATOM 1628 C CA . ALA A 1 212 ? -5.364 -3.087 -55.478 1.00 85.69 212 ALA A CA 1
ATOM 1629 C C . ALA A 1 212 ? -6.192 -3.276 -56.758 1.00 85.69 212 ALA A C 1
ATOM 1631 O O . ALA A 1 212 ? -5.795 -4.047 -57.630 1.00 85.69 212 ALA A O 1
ATOM 1632 N N . ALA A 1 213 ? -7.309 -2.557 -56.890 1.00 82.44 213 ALA A N 1
ATOM 1633 C CA . ALA A 1 213 ? -8.192 -2.627 -58.051 1.00 82.44 213 ALA A CA 1
ATOM 1634 C C . ALA A 1 213 ? -7.564 -2.004 -59.308 1.00 82.44 213 ALA A C 1
ATOM 1636 O O . ALA A 1 213 ? -7.602 -2.601 -60.384 1.00 82.44 213 ALA A O 1
ATOM 1637 N N . ASP A 1 214 ? -6.947 -0.829 -59.164 1.00 84.06 214 ASP A N 1
ATOM 1638 C CA . ASP A 1 214 ? -6.365 -0.077 -60.281 1.00 84.06 214 ASP A CA 1
ATOM 1639 C C . ASP A 1 214 ? -4.989 -0.627 -60.701 1.00 84.06 214 ASP A C 1
ATOM 1641 O O . ASP A 1 214 ? -4.479 -0.307 -61.778 1.00 84.06 214 ASP A O 1
ATOM 1645 N N . GLY A 1 215 ? -4.374 -1.453 -59.850 1.00 82.56 215 GLY A N 1
ATOM 1646 C CA . GLY A 1 215 ? -3.017 -1.959 -60.034 1.00 82.56 215 GLY A CA 1
ATOM 1647 C C . GLY A 1 215 ? -1.950 -0.866 -59.953 1.00 82.56 215 GLY A C 1
ATOM 1648 O O . GLY A 1 215 ? -0.929 -0.922 -60.646 1.00 82.56 215 GLY A O 1
ATOM 1649 N N . THR A 1 216 ? -2.219 0.177 -59.168 1.00 85.12 216 THR A N 1
ATOM 1650 C CA . THR A 1 216 ? -1.360 1.358 -59.061 1.00 85.12 216 THR A CA 1
ATOM 1651 C C . THR A 1 216 ? -0.346 1.213 -57.933 1.00 85.12 216 THR A C 1
ATOM 1653 O O . THR A 1 216 ? -0.532 0.469 -56.970 1.00 85.12 216 THR A O 1
ATOM 1656 N N . GLU A 1 217 ? 0.772 1.914 -58.088 1.00 87.81 217 GLU A N 1
ATOM 1657 C CA . GLU A 1 217 ? 1.831 1.968 -57.086 1.00 87.81 217 GLU A CA 1
ATOM 1658 C C . GLU A 1 217 ? 1.432 2.902 -55.939 1.00 87.81 217 GLU A C 1
ATOM 1660 O O . GLU A 1 217 ? 0.797 3.935 -56.164 1.00 87.81 217 GLU A O 1
ATOM 1665 N N . PHE A 1 218 ? 1.814 2.538 -54.718 1.00 88.38 218 PHE A N 1
ATOM 1666 C CA . PHE A 1 218 ? 1.663 3.367 -53.530 1.00 88.38 218 PHE A CA 1
ATOM 1667 C C . PHE A 1 218 ? 2.921 3.295 -52.671 1.00 88.38 218 PHE A C 1
ATOM 1669 O O . PHE A 1 218 ? 3.591 2.264 -52.599 1.00 88.38 218 PHE A O 1
ATOM 1676 N N . THR A 1 219 ? 3.234 4.400 -52.004 1.00 90.19 219 THR A N 1
ATOM 1677 C CA . THR A 1 219 ? 4.390 4.514 -51.115 1.00 90.19 219 THR A CA 1
ATOM 1678 C C . THR A 1 219 ? 3.909 4.648 -49.679 1.00 90.19 219 THR A C 1
ATOM 1680 O O . THR A 1 219 ? 2.980 5.402 -49.389 1.00 90.19 219 THR A O 1
ATOM 1683 N N . ILE A 1 220 ? 4.550 3.919 -48.771 1.00 90.25 220 ILE A N 1
ATOM 1684 C CA . ILE A 1 220 ? 4.237 3.944 -47.341 1.00 90.25 220 ILE A CA 1
ATOM 1685 C C . ILE A 1 220 ? 4.800 5.227 -46.727 1.00 90.25 220 ILE A C 1
ATOM 1687 O O . ILE A 1 220 ? 6.008 5.334 -46.515 1.00 90.25 220 ILE A O 1
ATOM 1691 N N . THR A 1 221 ? 3.941 6.201 -46.438 1.00 91.81 221 THR A N 1
ATOM 1692 C CA . THR A 1 221 ? 4.321 7.492 -45.838 1.00 91.81 221 THR A CA 1
ATOM 1693 C C . THR A 1 221 ? 3.286 7.963 -44.819 1.00 91.81 221 THR A C 1
ATOM 1695 O O . THR A 1 221 ? 2.128 7.544 -44.867 1.00 91.81 221 THR A O 1
ATOM 1698 N N . ASN A 1 222 ? 3.673 8.901 -43.951 1.00 91.12 222 ASN A N 1
ATOM 1699 C CA . ASN A 1 222 ? 2.746 9.604 -43.058 1.00 91.12 222 ASN A CA 1
ATOM 1700 C C . ASN A 1 222 ? 1.523 10.161 -43.806 1.00 91.12 222 ASN A C 1
ATOM 1702 O O . ASN A 1 222 ? 0.392 9.992 -43.359 1.00 91.12 222 ASN A O 1
ATOM 1706 N N . ASP A 1 223 ? 1.724 10.756 -44.983 1.00 89.94 223 ASP A N 1
ATOM 1707 C CA . ASP A 1 223 ? 0.634 11.333 -45.780 1.00 89.94 223 ASP A CA 1
ATOM 1708 C C . ASP A 1 223 ? -0.338 10.268 -46.297 1.00 89.94 223 ASP A C 1
ATOM 1710 O O . ASP A 1 223 ? -1.557 10.477 -46.315 1.00 89.94 223 ASP A O 1
ATOM 1714 N N . PHE A 1 224 ? 0.177 9.092 -46.675 1.00 90.69 224 PHE A N 1
ATOM 1715 C CA . PHE A 1 224 ? -0.668 7.962 -47.051 1.00 90.69 224 PHE A CA 1
ATOM 1716 C C . PHE A 1 224 ? -1.584 7.571 -45.884 1.00 90.69 224 PHE A C 1
ATOM 1718 O O . PHE A 1 224 ? -2.794 7.397 -46.084 1.00 90.69 224 PHE A O 1
ATOM 1725 N N . PHE A 1 225 ? -1.009 7.529 -44.675 1.00 90.44 225 PHE A N 1
ATOM 1726 C CA . PHE A 1 225 ? -1.672 7.128 -43.437 1.00 90.44 225 PHE A CA 1
ATOM 1727 C C . PHE A 1 225 ? -2.410 8.256 -42.682 1.00 90.44 225 PHE A C 1
ATOM 1729 O O . PHE A 1 225 ? -3.043 8.006 -41.655 1.00 90.44 225 PHE A O 1
ATOM 1736 N N . GLY A 1 226 ? -2.431 9.477 -43.226 1.00 87.12 226 GLY A N 1
ATOM 1737 C CA . GLY A 1 226 ? -3.182 10.611 -42.678 1.00 87.12 226 GLY A CA 1
ATOM 1738 C C . GLY A 1 226 ? -2.522 11.321 -41.489 1.00 87.12 226 GLY A C 1
ATOM 1739 O O . GLY A 1 226 ? -3.219 12.009 -40.745 1.00 87.12 226 GLY A O 1
ATOM 1740 N N . GLY A 1 227 ? -1.213 11.155 -41.299 1.00 87.56 227 GLY A N 1
ATOM 1741 C CA . GLY A 1 227 ? -0.426 11.806 -40.253 1.00 87.56 227 GLY A CA 1
ATOM 1742 C C . GLY A 1 227 ? 0.761 10.958 -39.798 1.00 87.56 227 GLY A C 1
ATOM 1743 O O . GLY A 1 227 ? 0.916 9.815 -40.221 1.00 87.56 227 GLY A O 1
ATOM 1744 N N . ASP A 1 228 ? 1.603 11.527 -38.933 1.00 89.62 228 ASP A N 1
ATOM 1745 C CA . ASP A 1 228 ? 2.702 10.804 -38.288 1.00 89.62 228 ASP A CA 1
ATOM 1746 C C . ASP A 1 228 ? 2.205 10.119 -37.003 1.00 89.62 228 ASP A C 1
ATOM 1748 O O . ASP A 1 228 ? 1.958 10.816 -36.014 1.00 89.62 228 ASP A O 1
ATOM 1752 N N . PRO A 1 229 ? 2.043 8.782 -36.981 1.00 88.44 229 PRO A N 1
ATOM 1753 C CA . PRO A 1 229 ? 1.600 8.074 -35.782 1.00 88.44 229 PRO A CA 1
ATOM 1754 C C . PRO A 1 229 ? 2.701 7.969 -34.718 1.00 88.44 229 PRO A C 1
ATOM 1756 O O . PRO A 1 229 ? 2.398 7.709 -33.556 1.00 88.44 229 PRO A O 1
ATOM 1759 N N . TRP A 1 230 ? 3.975 8.151 -35.094 1.00 86.94 230 TRP A N 1
ATOM 1760 C CA . TRP A 1 230 ? 5.110 7.959 -34.193 1.00 86.94 230 TRP A CA 1
ATOM 1761 C C . TRP A 1 230 ? 6.265 8.906 -34.537 1.00 86.94 230 TRP A C 1
ATOM 1763 O O . TRP A 1 230 ? 7.212 8.567 -35.260 1.00 86.94 230 TRP A O 1
ATOM 1773 N N . HIS A 1 231 ? 6.169 10.122 -33.999 1.00 85.06 231 HIS A N 1
ATOM 1774 C CA . HIS A 1 231 ? 7.105 11.199 -34.294 1.00 85.06 231 HIS A CA 1
ATOM 1775 C C . HIS A 1 231 ? 8.530 10.892 -33.817 1.00 85.06 231 HIS A C 1
ATOM 1777 O O . HIS A 1 231 ? 8.743 10.421 -32.700 1.00 85.06 231 HIS A O 1
ATOM 1783 N N . GLY A 1 232 ? 9.512 11.177 -34.675 1.00 83.62 232 GLY A N 1
ATOM 1784 C CA . GLY A 1 232 ? 10.935 10.987 -34.375 1.00 83.62 232 GLY A CA 1
ATOM 1785 C C . GLY A 1 232 ? 11.423 9.534 -34.394 1.00 83.62 232 GLY A C 1
ATOM 1786 O O . GLY A 1 232 ? 12.587 9.297 -34.086 1.00 83.62 232 GLY A O 1
ATOM 1787 N N . GLN A 1 233 ? 10.574 8.569 -34.765 1.00 85.69 233 GLN A N 1
ATOM 1788 C CA . GLN A 1 233 ? 10.932 7.151 -34.853 1.00 85.69 233 GLN A CA 1
ATOM 1789 C C . GLN A 1 233 ? 10.827 6.623 -36.288 1.00 85.69 233 GLN A C 1
ATOM 1791 O O . GLN A 1 233 ? 10.008 7.092 -37.086 1.00 85.69 233 GLN A O 1
ATOM 1796 N N . THR A 1 234 ? 11.651 5.617 -36.606 1.00 84.88 234 THR A N 1
ATOM 1797 C CA . THR A 1 234 ? 11.551 4.873 -37.873 1.00 84.88 234 THR A CA 1
ATOM 1798 C C . THR A 1 234 ? 10.306 3.999 -37.833 1.00 84.88 234 THR A C 1
ATOM 1800 O O . THR A 1 234 ? 10.174 3.146 -36.957 1.00 84.88 234 THR A O 1
ATOM 1803 N N . LYS A 1 235 ? 9.393 4.197 -38.785 1.00 90.75 235 LYS A N 1
ATOM 1804 C CA . LYS A 1 235 ? 8.120 3.475 -38.826 1.00 90.75 235 LYS A CA 1
ATOM 1805 C C . LYS A 1 235 ? 8.216 2.229 -39.701 1.00 90.75 235 LYS A C 1
ATOM 1807 O O . LYS A 1 235 ? 8.838 2.231 -40.765 1.00 90.75 235 LYS A O 1
ATOM 1812 N N . SER A 1 236 ? 7.555 1.169 -39.259 1.00 91.06 236 SER A N 1
ATOM 1813 C CA . SER A 1 236 ? 7.248 -0.008 -40.067 1.00 91.06 236 SER A CA 1
ATOM 1814 C C . SER A 1 236 ? 5.761 -0.033 -40.404 1.00 91.06 236 SER A C 1
ATOM 1816 O O . SER A 1 236 ? 4.949 0.635 -39.756 1.00 91.06 236 SER A O 1
ATOM 1818 N N . PHE A 1 237 ? 5.408 -0.795 -41.431 1.00 92.25 237 PHE A N 1
ATOM 1819 C CA . PHE A 1 237 ? 4.026 -1.075 -41.778 1.00 92.25 237 PHE A CA 1
ATOM 1820 C C . PHE A 1 237 ? 3.807 -2.583 -41.921 1.00 92.25 237 PHE A C 1
ATOM 1822 O O . PHE A 1 237 ? 4.735 -3.329 -42.253 1.00 92.25 237 PHE A O 1
ATOM 1829 N N . SER A 1 238 ? 2.569 -3.005 -41.688 1.00 92.50 238 SER A N 1
ATOM 1830 C CA . SER A 1 238 ? 2.099 -4.372 -41.885 1.00 92.50 238 SER A CA 1
ATOM 1831 C C . SER A 1 238 ? 0.694 -4.348 -42.480 1.00 92.50 238 SER A C 1
ATOM 1833 O O . SER A 1 238 ? -0.168 -3.606 -42.014 1.00 92.50 238 SER A O 1
ATOM 1835 N N . ILE A 1 239 ? 0.454 -5.139 -43.522 1.00 91.38 239 ILE A N 1
ATOM 1836 C CA . ILE A 1 239 ? -0.865 -5.358 -44.119 1.00 91.38 239 ILE A CA 1
ATOM 1837 C C . ILE A 1 239 ? -1.101 -6.860 -44.162 1.00 91.38 239 ILE A C 1
ATOM 1839 O O . ILE A 1 239 ? -0.377 -7.595 -44.834 1.00 91.38 239 ILE A O 1
ATOM 1843 N N . THR A 1 240 ? -2.142 -7.304 -43.473 1.00 91.06 240 THR A N 1
ATOM 1844 C CA . THR A 1 240 ? -2.586 -8.695 -43.484 1.00 91.06 240 THR A CA 1
ATOM 1845 C C . THR A 1 240 ? -3.836 -8.803 -44.339 1.00 91.06 240 THR A C 1
ATOM 1847 O O . THR A 1 240 ? -4.801 -8.070 -44.121 1.00 91.06 240 THR A O 1
ATOM 1850 N N . TYR A 1 241 ? -3.832 -9.702 -45.319 1.00 90.44 241 TYR A N 1
ATOM 1851 C CA . TYR A 1 241 ? -4.932 -9.845 -46.266 1.00 90.44 241 TYR A CA 1
ATOM 1852 C C . TYR A 1 241 ? -5.173 -11.299 -46.675 1.00 90.44 241 TYR A C 1
ATOM 1854 O O . TYR A 1 241 ? -4.298 -12.153 -46.583 1.00 90.44 241 TYR A O 1
ATOM 1862 N N . LEU A 1 242 ? -6.383 -11.565 -47.151 1.00 90.62 242 LEU A N 1
ATOM 1863 C CA . LEU A 1 242 ? -6.819 -12.833 -47.718 1.00 90.62 242 LEU A CA 1
ATOM 1864 C C . LEU A 1 242 ? -7.229 -12.601 -49.172 1.00 90.62 242 LEU A C 1
ATOM 1866 O O . LEU A 1 242 ? -7.847 -11.586 -49.489 1.00 90.62 242 LEU A O 1
ATOM 1870 N N . LEU A 1 243 ? -6.905 -13.534 -50.058 1.00 87.75 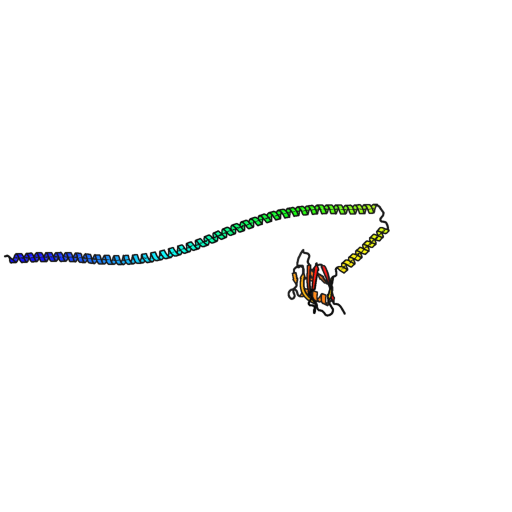243 LEU A N 1
ATOM 1871 C CA . LEU A 1 243 ? -7.443 -13.534 -51.415 1.00 87.75 243 LEU A CA 1
ATOM 1872 C C . LEU A 1 243 ? -8.700 -14.406 -51.454 1.00 87.75 243 LEU A C 1
ATOM 1874 O O . LEU A 1 243 ? -8.719 -15.506 -50.910 1.00 87.75 243 LEU A O 1
ATOM 1878 N N . GLU A 1 244 ? -9.760 -13.920 -52.092 1.00 84.19 244 GLU A N 1
ATOM 1879 C CA . GLU A 1 244 ? -11.030 -14.639 -52.201 1.00 84.19 244 GLU A CA 1
ATOM 1880 C C . GLU A 1 244 ? -10.831 -16.036 -52.819 1.00 84.19 244 GLU A C 1
ATOM 1882 O O . GLU A 1 244 ? -10.198 -16.193 -53.867 1.00 84.19 244 GLU A O 1
ATOM 1887 N N . GLY A 1 245 ? -11.356 -17.062 -52.143 1.00 80.75 245 GLY A N 1
ATOM 1888 C CA . GLY A 1 245 ? -11.178 -18.466 -52.524 1.00 80.75 245 GLY A CA 1
ATOM 1889 C C . GLY A 1 245 ? -9.849 -19.093 -52.081 1.00 80.75 245 GLY A C 1
ATOM 1890 O O . GLY A 1 245 ? -9.603 -20.255 -52.398 1.00 80.75 245 GLY A O 1
ATOM 1891 N N . GLU A 1 246 ? -8.994 -18.367 -51.356 1.00 83.56 246 GLU A N 1
ATOM 1892 C CA . GLU A 1 246 ? -7.834 -18.926 -50.655 1.00 83.56 246 GLU A CA 1
ATOM 1893 C C . GLU A 1 246 ? -8.116 -19.028 -49.154 1.00 83.56 246 GLU A C 1
ATOM 1895 O O . GLU A 1 246 ? -8.736 -18.146 -48.569 1.00 83.56 246 GLU A O 1
ATOM 1900 N N . ASN A 1 247 ? -7.610 -20.088 -48.520 1.00 81.81 247 ASN A N 1
ATOM 1901 C CA . ASN A 1 247 ? -7.564 -20.220 -47.057 1.00 81.81 247 ASN A CA 1
ATOM 1902 C C . ASN A 1 247 ? -6.189 -19.811 -46.495 1.00 81.81 247 ASN A C 1
ATOM 1904 O O . ASN A 1 247 ? -5.824 -20.203 -45.389 1.00 81.81 247 ASN A O 1
ATOM 1908 N N . VAL A 1 248 ? -5.397 -19.071 -47.278 1.00 86.25 248 VAL A N 1
ATOM 1909 C CA . VAL A 1 248 ? -4.035 -18.661 -46.924 1.00 86.25 248 VAL A CA 1
ATOM 1910 C C . VAL A 1 248 ? -4.024 -17.169 -46.646 1.00 86.25 248 VAL A C 1
ATOM 1912 O O . VAL A 1 248 ? -4.314 -16.361 -47.524 1.00 86.25 248 VAL A O 1
ATOM 1915 N N . VAL A 1 249 ? -3.675 -16.812 -45.414 1.00 88.75 249 VAL A N 1
ATOM 1916 C CA . VAL A 1 249 ? -3.469 -15.421 -45.021 1.00 88.75 249 VAL A CA 1
ATOM 1917 C C . VAL A 1 249 ? -2.100 -14.967 -45.513 1.00 88.75 249 VAL A C 1
ATOM 1919 O O . VAL A 1 249 ? -1.088 -15.626 -45.276 1.00 88.75 249 VAL A O 1
ATOM 1922 N N . HIS A 1 250 ? -2.078 -13.828 -46.191 1.00 88.31 250 HIS A N 1
ATOM 1923 C CA . HIS A 1 250 ? -0.873 -13.193 -46.694 1.00 88.31 250 HIS A CA 1
ATOM 1924 C C . HIS A 1 250 ? -0.500 -12.009 -45.809 1.00 88.31 250 HIS A C 1
ATOM 1926 O O . HIS A 1 250 ? -1.361 -11.250 -45.359 1.00 88.31 250 HIS A O 1
ATOM 1932 N N . HIS A 1 251 ? 0.802 -11.832 -45.601 1.00 88.94 251 HIS A N 1
ATOM 1933 C CA . HIS A 1 251 ? 1.352 -10.740 -44.808 1.00 88.94 251 HIS A CA 1
ATOM 1934 C C . HIS A 1 251 ? 2.344 -9.941 -45.645 1.00 88.94 251 HIS A C 1
ATOM 1936 O O . HIS A 1 251 ? 3.333 -10.474 -46.147 1.00 88.94 251 HIS A O 1
ATOM 1942 N N . LEU A 1 252 ? 2.083 -8.646 -45.776 1.00 89.06 252 LEU A N 1
ATOM 1943 C CA . LEU A 1 252 ? 2.982 -7.687 -46.392 1.00 89.06 252 LEU A CA 1
ATOM 1944 C C . LEU A 1 252 ? 3.568 -6.800 -45.301 1.00 89.06 252 LEU A C 1
ATOM 1946 O O . LEU A 1 252 ? 2.820 -6.125 -44.603 1.00 89.06 252 LEU A O 1
ATOM 1950 N N . TYR A 1 253 ? 4.891 -6.770 -45.178 1.00 89.50 253 TYR A N 1
ATOM 1951 C CA . TYR A 1 253 ? 5.575 -5.961 -44.174 1.00 89.50 253 TYR A CA 1
ATOM 1952 C C . TYR A 1 253 ? 6.736 -5.177 -44.784 1.00 89.50 253 TYR A C 1
ATOM 1954 O O . TYR A 1 253 ? 7.346 -5.586 -45.776 1.00 89.50 253 TYR A O 1
ATOM 1962 N N . GLY A 1 254 ? 7.079 -4.050 -44.169 1.00 87.00 254 GLY A N 1
ATOM 1963 C CA . GLY A 1 254 ? 8.254 -3.285 -44.561 1.00 87.00 254 GLY A CA 1
ATOM 1964 C C . GLY A 1 254 ? 8.446 -2.007 -43.760 1.00 87.00 254 GLY A C 1
ATOM 1965 O O . GLY A 1 254 ? 7.727 -1.730 -42.805 1.00 87.00 254 GLY A O 1
ATOM 1966 N N . LEU A 1 255 ? 9.457 -1.238 -44.155 1.00 88.06 255 LEU A N 1
ATOM 1967 C CA . LEU A 1 255 ? 9.771 0.059 -43.564 1.00 88.06 255 LEU A CA 1
ATOM 1968 C C . LEU A 1 255 ? 9.067 1.183 -44.329 1.00 88.06 255 LEU A C 1
ATOM 1970 O O . LEU A 1 255 ? 8.697 1.023 -45.495 1.00 88.06 255 LEU A O 1
ATOM 1974 N N . GLU A 1 256 ? 8.909 2.323 -43.666 1.00 85.56 256 GLU A N 1
ATOM 1975 C CA . GLU A 1 256 ? 8.481 3.578 -44.280 1.00 85.56 256 GLU A CA 1
ATOM 1976 C C . GLU A 1 256 ? 9.314 3.916 -45.535 1.00 85.56 256 GLU A C 1
ATOM 1978 O O . GLU A 1 256 ? 10.489 3.563 -45.634 1.00 85.56 256 GLU A O 1
ATOM 1983 N N . LYS A 1 257 ? 8.697 4.616 -46.495 1.00 86.44 257 LYS A N 1
ATOM 1984 C CA . LYS A 1 257 ? 9.237 5.027 -47.806 1.00 86.44 257 LYS A CA 1
ATOM 1985 C C . LYS A 1 257 ? 9.420 3.910 -48.832 1.00 86.44 257 LYS A C 1
ATOM 1987 O O . LYS A 1 257 ? 9.787 4.196 -49.969 1.00 86.44 257 LYS A O 1
ATOM 1992 N N . LYS A 1 258 ? 9.103 2.659 -48.491 1.00 84.31 258 LYS A N 1
ATOM 1993 C CA . LYS A 1 258 ? 9.023 1.585 -49.487 1.00 84.31 258 LYS A CA 1
ATOM 1994 C C . LYS A 1 258 ? 7.783 1.739 -50.367 1.00 84.31 258 LYS A C 1
ATOM 1996 O O . LYS A 1 258 ? 6.719 2.144 -49.889 1.00 84.31 258 LYS A O 1
ATOM 2001 N N . SER A 1 259 ? 7.938 1.401 -51.646 1.00 85.75 259 SER A N 1
ATOM 2002 C CA . SER A 1 259 ? 6.867 1.456 -52.643 1.00 85.75 259 SER A CA 1
ATOM 2003 C C . SER A 1 259 ? 6.406 0.056 -53.032 1.00 85.75 259 SER A C 1
ATOM 2005 O O . SER A 1 259 ? 7.210 -0.851 -53.255 1.00 85.75 259 SER A O 1
ATOM 2007 N N . PHE A 1 260 ? 5.090 -0.104 -53.110 1.00 85.81 260 PHE A N 1
ATOM 2008 C CA . PHE A 1 260 ? 4.408 -1.363 -53.367 1.00 85.81 260 PHE A CA 1
ATOM 2009 C C . PHE A 1 260 ? 3.457 -1.196 -54.537 1.00 85.81 260 PHE A C 1
ATOM 2011 O O . PHE A 1 260 ? 2.878 -0.130 -54.746 1.00 85.81 260 PHE A O 1
ATOM 2018 N N . ARG A 1 261 ? 3.262 -2.271 -55.294 1.00 85.81 261 ARG A N 1
ATOM 2019 C CA . ARG A 1 261 ? 2.264 -2.307 -56.359 1.00 85.81 261 ARG A CA 1
ATOM 2020 C C . ARG A 1 261 ? 1.505 -3.615 -56.295 1.00 85.81 261 ARG A C 1
ATOM 2022 O O . ARG A 1 261 ? 2.099 -4.685 -56.414 1.00 85.81 261 ARG A O 1
ATOM 2029 N N . PHE A 1 262 ? 0.189 -3.525 -56.171 1.00 82.25 262 PHE A N 1
ATOM 2030 C CA . PHE A 1 262 ? -0.675 -4.662 -56.443 1.00 82.25 262 PHE A CA 1
ATOM 2031 C C . PHE A 1 262 ? -0.735 -4.870 -57.955 1.00 82.25 262 PHE A C 1
ATOM 2033 O O . PHE A 1 262 ? -0.979 -3.929 -58.703 1.00 82.25 262 PHE A O 1
ATOM 2040 N N . CYS A 1 263 ? -0.473 -6.083 -58.421 1.00 75.81 263 CYS A N 1
ATOM 2041 C CA . CYS A 1 263 ? -0.541 -6.418 -59.834 1.00 75.81 263 CYS A CA 1
ATOM 2042 C C . CYS A 1 263 ? -1.775 -7.292 -60.066 1.00 75.81 263 CYS A C 1
ATOM 2044 O O . CYS A 1 263 ? -1.706 -8.501 -59.825 1.00 75.81 263 CYS A O 1
ATOM 2046 N N . PRO A 1 264 ? -2.913 -6.720 -60.496 1.00 65.31 264 PRO A N 1
ATOM 2047 C CA . PRO A 1 264 ? -4.001 -7.528 -61.012 1.00 65.31 264 PRO A CA 1
ATOM 2048 C C . PRO A 1 264 ? -3.509 -8.181 -62.305 1.00 65.31 264 PRO A C 1
ATOM 2050 O O . PRO A 1 264 ? -3.158 -7.478 -63.256 1.00 65.31 264 PRO A O 1
ATOM 2053 N N . ASN A 1 265 ? -3.459 -9.516 -62.351 1.00 57.84 265 ASN A N 1
ATOM 2054 C CA . ASN A 1 265 ? -3.177 -10.227 -63.598 1.00 57.84 265 ASN A CA 1
ATOM 2055 C C . ASN A 1 265 ? -4.275 -9.866 -64.611 1.00 57.84 265 ASN A C 1
ATOM 2057 O O . ASN A 1 265 ? -5.389 -10.391 -64.550 1.00 57.84 265 ASN A O 1
ATOM 2061 N N . ARG A 1 266 ? -3.981 -8.932 -65.523 1.00 52.97 266 ARG A N 1
ATOM 2062 C CA . ARG A 1 266 ? -4.830 -8.671 -66.686 1.00 52.97 266 ARG A CA 1
ATOM 2063 C C . ARG A 1 266 ? -4.715 -9.892 -67.598 1.00 52.97 266 ARG A C 1
ATOM 2065 O O . ARG A 1 266 ? -3.603 -10.302 -67.919 1.00 52.97 266 ARG A O 1
ATOM 2072 N N . LYS A 1 267 ? -5.860 -10.501 -67.915 1.00 45.09 267 LYS A N 1
ATOM 2073 C CA . LYS A 1 267 ? -5.963 -11.518 -68.968 1.00 45.09 267 LYS A CA 1
ATOM 2074 C C . LYS A 1 267 ? -5.504 -10.948 -70.304 1.00 45.09 267 LYS A C 1
ATOM 2076 O O . LYS A 1 267 ? -5.768 -9.744 -70.528 1.00 45.09 267 LYS A O 1
#

Foldseek 3Di:
DVVVVVVVVVVVVVVVVVVVVVVVVVVVVVVVVVVVVVVVVVVVVVVVVVVVVVVVVVVVVVVVVVVVVVVVVVVVVVVVVVVVVVVVVVVVVVVVVVVVVVVVVVVVVVVVVVVVVVVVVVVVVVVVVVVVVVVVVVVVVVVPDPDPVNVVVVVVVVVVVVVVVVVVVVVLEAEAEAEAPKAKFWQWKDKQNDTQDCPPNVVLVVVVSVQQVVQHKDFADQVSSVHDPHPPDWMKMKIWIDIPPDPDIDIDIDTGGGMYTYDYPDD

Secondary structure (DSSP, 8-state):
-HHHHHHHHHHHHHHHHHHHHHHHHHHHHHHHHHHHHHHHHHHHHHHHHHHHHHHHHHHHHHHHHHHHHHHHHHHHHHHHHHHHHHHHHHHHHHHHHHHHHHHHHHHHHHHHHHHHHHHHHHHHHHHHHHHHHHHHHHHHHHTT---HHHHHHHHHHHHHHHHHHHHHHHHT-EEEEE-TTPPEEEEEEEETTEEE-TTTTHHHHHHHHHHHHHT-EEE--HHHHTS-SSTTS--EEEEEEEETT---EEEEEEETT-EEEEEE---

pLDDT: mean 86.7, std 13.1, range [45.09, 98.69]

Solvent-accessible surface area (backbone atoms only — not comparable to full-atom values): 14677 Å² total; per-residue (Å²): 125,76,69,62,56,58,57,51,55,53,51,51,52,51,52,52,51,50,51,52,51,53,53,50,52,53,52,46,54,53,47,53,54,50,51,54,52,50,50,54,53,51,56,49,52,51,52,53,52,54,52,50,51,54,51,52,54,50,53,51,52,54,51,54,51,53,51,51,55,49,55,51,52,49,54,50,52,54,50,54,51,53,50,52,54,50,52,55,50,54,50,54,51,52,52,52,51,53,54,49,54,53,50,51,53,51,51,54,54,52,52,51,54,50,54,52,49,56,49,55,52,52,52,52,52,50,51,51,52,51,53,49,52,52,52,50,52,50,48,55,60,73,64,76,64,80,53,73,70,57,54,54,49,50,55,52,49,53,52,48,49,55,50,48,51,53,50,48,65,56,66,61,51,48,76,44,83,37,62,68,93,46,50,83,43,79,76,44,35,36,43,38,91,42,76,46,45,86,78,86,39,37,72,54,55,52,50,52,50,48,30,43,74,72,39,38,76,49,57,42,45,42,77,66,71,75,47,73,74,45,80,99,54,92,38,45,37,40,38,33,30,32,43,58,96,52,95,55,79,45,79,48,73,49,54,58,72,43,39,39,26,30,39,55,50,75,129

Radius of gyration: 60.83 Å; Cα contacts (8 Å, |Δi|>4): 187; chains: 1; bounding box: 118×36×186 Å

Organism: NCBI:txid690887

Nearest PDB structures (foldseek):
  7w9m-assembly1_B  TM=4.068E-01  e=7.576E-01  Homo sapiens

Mean predicted aligned error: 17.79 Å